Protein AF-A0A7C3QTZ4-F1 (afdb_monomer_lite)

Radius of gyration: 23.17 Å; chains: 1; bounding box: 71×35×68 Å

InterPro domains:
  IPR011577 Cytochrome b561, bacterial/Ni-hydrogenase [PF01292] (17-212)
  IPR016174 Di-haem cytochrome, transmembrane [SSF81342] (13-211)
  IPR051542 Hydrogenase-associated cytochrome [PTHR30485] (15-213)

pLDDT: mean 87.29, std 12.66, range [40.5, 98.62]

Foldseek 3Di:
DDDDDDDPPPPPDDDPLDDPLNVVLVVVLVVLLVLLVVLCCCLVCVVVVVHDPVVSVVSLVVSLVSLVVNVVSLVVLVVCQPPNDPSSHVVNLDQDCVPPDPVVVLVVLVCCLVPPDADPVRHGDDDPDVNDSSNCSVLVVCCSPPLSVLLSVLSQLLCCCPPLDPDRNCNVVDDDVVSVVSNVVSVVSNVVSSVVVVVSVVVVVVSCVVPVD

Organism: NCBI:txid178606

Structure (mmCIF, N/CA/C/O backbone):
data_AF-A0A7C3QTZ4-F1
#
_entry.id   AF-A0A7C3QTZ4-F1
#
loop_
_atom_site.group_PDB
_atom_site.id
_atom_site.type_symbol
_atom_site.label_atom_id
_atom_site.label_alt_id
_atom_site.label_comp_id
_atom_site.label_asym_id
_atom_site.label_entity_id
_atom_site.label_seq_id
_atom_site.pdbx_PDB_ins_code
_atom_site.Cartn_x
_atom_site.Cartn_y
_atom_site.Cartn_z
_atom_site.occupancy
_atom_site.B_iso_or_equiv
_atom_site.auth_seq_id
_atom_site.auth_comp_id
_atom_site.auth_asym_id
_atom_site.auth_atom_id
_atom_site.pdbx_PDB_model_num
ATOM 1 N N . MET A 1 1 ? -48.359 15.570 44.417 1.00 40.50 1 MET A N 1
ATOM 2 C CA . MET A 1 1 ? -47.321 14.577 44.065 1.00 40.50 1 MET A CA 1
ATOM 3 C C . MET A 1 1 ? -47.025 14.721 42.585 1.00 40.50 1 MET A C 1
ATOM 5 O O . MET A 1 1 ? -47.913 14.483 41.782 1.00 40.50 1 MET A O 1
ATOM 9 N N . ILE A 1 2 ? -45.832 15.203 42.238 1.00 42.84 2 ILE A N 1
ATOM 10 C CA . ILE A 1 2 ? -45.387 15.334 40.847 1.00 42.84 2 ILE A CA 1
ATOM 11 C C . ILE A 1 2 ? -44.719 14.007 40.494 1.00 42.84 2 ILE A C 1
ATOM 13 O O . ILE A 1 2 ? -43.683 13.671 41.064 1.00 42.84 2 ILE A O 1
ATOM 17 N N . VAL A 1 3 ? -45.356 13.222 39.629 1.00 48.75 3 VAL A N 1
ATOM 18 C CA . VAL A 1 3 ? -44.782 11.977 39.110 1.00 48.75 3 VAL A CA 1
ATOM 19 C C . VAL A 1 3 ? -43.701 12.365 38.095 1.00 48.75 3 VAL A C 1
ATOM 21 O O . VAL A 1 3 ? -44.008 13.122 37.170 1.00 48.75 3 VAL A O 1
ATOM 24 N N . PRO A 1 4 ? -42.440 11.924 38.256 1.00 50.41 4 PRO A N 1
ATOM 25 C CA . PRO A 1 4 ? -41.403 12.209 37.275 1.00 50.41 4 PRO A CA 1
ATOM 26 C C . PRO A 1 4 ? -41.767 11.557 35.931 1.00 50.41 4 PRO A C 1
ATOM 28 O O . PRO A 1 4 ? -42.318 10.452 35.920 1.00 50.41 4 PRO A O 1
ATOM 31 N N . PRO A 1 5 ? -41.486 12.221 34.796 1.00 57.53 5 PRO A N 1
ATOM 32 C CA . PRO A 1 5 ? -41.774 11.655 33.488 1.00 57.53 5 PRO A CA 1
ATOM 33 C C . PRO A 1 5 ? -41.008 10.335 33.297 1.00 57.53 5 PRO A C 1
ATOM 35 O O . PRO A 1 5 ? -39.887 10.200 33.801 1.00 57.53 5 PRO A O 1
ATOM 38 N N . PRO A 1 6 ? -41.590 9.358 32.579 1.00 60.88 6 PRO A N 1
ATOM 39 C CA . PRO A 1 6 ? -40.925 8.093 32.307 1.00 60.88 6 PRO A CA 1
ATOM 40 C C . PRO A 1 6 ? -39.589 8.338 31.585 1.00 60.88 6 PRO A C 1
ATOM 42 O O . PRO A 1 6 ? -39.487 9.279 30.789 1.00 60.88 6 PRO A O 1
ATOM 45 N N . PRO A 1 7 ? -38.553 7.520 31.853 1.00 62.06 7 PRO A N 1
ATOM 46 C CA . PRO A 1 7 ? -37.265 7.659 31.190 1.00 62.06 7 PRO A CA 1
ATOM 47 C C . PRO A 1 7 ? -37.483 7.582 29.679 1.00 62.06 7 PRO A C 1
ATOM 49 O O . PRO A 1 7 ? -38.066 6.618 29.188 1.00 62.06 7 PRO A O 1
ATOM 52 N N . ALA A 1 8 ? -37.046 8.620 28.960 1.00 63.22 8 ALA A N 1
ATOM 53 C CA . ALA A 1 8 ? -37.156 8.686 27.509 1.00 63.22 8 ALA A CA 1
ATOM 54 C C . ALA A 1 8 ? -36.661 7.367 26.903 1.00 63.22 8 ALA A C 1
ATOM 56 O O . ALA A 1 8 ? -35.532 6.953 27.185 1.00 63.22 8 ALA A O 1
ATOM 57 N N . GLU A 1 9 ? -37.504 6.711 26.100 1.00 57.88 9 GLU A N 1
ATOM 58 C CA . GLU A 1 9 ? -37.125 5.514 25.354 1.00 57.88 9 GLU A CA 1
ATOM 59 C C . GLU A 1 9 ? -35.810 5.801 24.624 1.00 57.88 9 GLU A C 1
ATOM 61 O O . GLU A 1 9 ? -35.754 6.587 23.671 1.00 57.88 9 GLU A O 1
ATOM 66 N N . ARG A 1 10 ? -34.715 5.183 25.084 1.00 57.25 10 ARG A N 1
ATOM 67 C CA . ARG A 1 10 ? -33.465 5.184 24.330 1.00 57.25 10 ARG A CA 1
ATOM 68 C C . ARG A 1 10 ? -33.752 4.446 23.036 1.00 57.25 10 ARG A C 1
ATOM 70 O O . ARG A 1 10 ? -33.737 3.220 23.009 1.00 57.25 10 ARG A O 1
ATOM 77 N N . ARG A 1 11 ? -33.982 5.187 21.951 1.00 49.06 11 ARG A N 1
ATOM 78 C CA . ARG A 1 11 ? -33.946 4.617 20.605 1.00 49.06 11 ARG A CA 1
ATOM 79 C C . ARG A 1 11 ? -32.537 4.087 20.371 1.00 49.06 11 ARG A C 1
ATOM 81 O O . ARG A 1 11 ? -31.616 4.845 20.072 1.00 49.06 11 ARG A O 1
ATOM 88 N N . VAL A 1 12 ? -32.365 2.782 20.545 1.00 57.78 12 VAL A N 1
ATOM 89 C CA . VAL A 1 12 ? -31.131 2.086 20.197 1.00 57.78 12 VAL A CA 1
ATOM 90 C C . VAL A 1 12 ? -31.064 2.053 18.676 1.00 57.78 12 VAL A C 1
ATOM 92 O O . VAL A 1 12 ? -31.823 1.349 18.015 1.00 57.78 12 VAL A O 1
ATOM 95 N N . ARG A 1 13 ? -30.187 2.874 18.096 1.00 55.25 13 ARG A N 1
ATOM 96 C CA . ARG A 1 13 ? -29.922 2.840 16.660 1.00 55.25 13 ARG A CA 1
ATOM 97 C C . ARG A 1 13 ? -28.852 1.788 16.398 1.00 55.25 13 ARG A C 1
ATOM 99 O O . ARG A 1 13 ? -27.680 2.027 16.668 1.00 55.25 13 ARG A O 1
ATOM 106 N N . TYR A 1 14 ? -29.254 0.646 15.849 1.00 61.09 14 TYR A N 1
ATOM 107 C CA . TYR A 1 14 ? -28.315 -0.344 15.329 1.00 61.09 14 TYR A CA 1
ATOM 108 C C . TYR A 1 14 ? -27.597 0.249 14.114 1.00 61.09 14 TYR A C 1
ATOM 110 O O . TYR A 1 14 ? -28.202 0.479 13.066 1.00 61.09 14 TYR A O 1
ATOM 118 N N . LEU A 1 15 ? -26.311 0.556 14.271 1.00 58.56 15 LEU A N 1
ATOM 119 C CA . LEU A 1 15 ? -25.436 0.892 13.156 1.00 58.56 15 LEU A CA 1
ATOM 120 C C . LEU A 1 15 ? -24.692 -0.387 12.763 1.00 58.56 15 LEU A C 1
ATOM 122 O O . LEU A 1 15 ? -23.971 -0.928 13.603 1.00 58.56 15 LEU A O 1
ATOM 126 N N . PRO A 1 16 ? -24.857 -0.901 11.529 1.00 65.75 16 PRO A N 1
ATOM 127 C CA . PRO A 1 16 ? -24.053 -2.021 11.071 1.00 65.75 16 PRO A CA 1
ATOM 128 C C . PRO A 1 16 ? -22.597 -1.566 11.053 1.00 65.75 16 PRO A C 1
ATOM 130 O O . PRO A 1 16 ? -22.225 -0.658 10.309 1.00 65.75 16 PRO A O 1
ATOM 133 N N . VAL A 1 17 ? -21.792 -2.174 11.918 1.00 66.25 17 VAL A N 1
ATOM 134 C CA . VAL A 1 17 ? -20.426 -1.716 12.172 1.00 66.25 17 VAL A CA 1
ATOM 135 C C . VAL A 1 17 ? -19.549 -1.864 10.925 1.00 66.25 17 VAL A C 1
ATOM 137 O O . VAL A 1 17 ? -18.722 -1.006 10.631 1.00 66.25 17 VAL A O 1
ATOM 140 N N . TRP A 1 18 ? -19.858 -2.874 10.110 1.00 69.81 18 TRP A N 1
ATOM 141 C CA . TRP A 1 18 ? -19.307 -3.082 8.777 1.00 69.81 18 TRP A CA 1
ATOM 142 C C . TRP A 1 18 ? -20.334 -2.744 7.698 1.00 69.81 18 TRP A C 1
ATOM 144 O O . TRP A 1 18 ? -21.209 -3.552 7.365 1.00 69.81 18 TRP A O 1
ATOM 154 N N . GLU A 1 19 ? -20.226 -1.550 7.116 1.00 81.56 19 GLU A N 1
ATOM 155 C CA . GLU A 1 19 ? -21.042 -1.183 5.960 1.00 81.56 19 GLU A CA 1
ATOM 156 C C . GLU A 1 19 ? -20.570 -1.887 4.677 1.00 81.56 19 GLU A C 1
ATOM 158 O O . GLU A 1 19 ? -19.389 -2.192 4.497 1.00 81.56 19 GLU A O 1
ATOM 163 N N . ILE A 1 20 ? -21.499 -2.118 3.743 1.00 86.62 20 ILE A N 1
ATOM 164 C CA . ILE A 1 20 ? -21.217 -2.854 2.502 1.00 86.62 20 ILE A CA 1
ATOM 165 C C . ILE A 1 20 ? -20.112 -2.204 1.657 1.00 86.62 20 ILE A C 1
ATOM 167 O O . ILE A 1 20 ? -19.268 -2.908 1.113 1.00 86.62 20 ILE A O 1
ATOM 171 N N . ARG A 1 21 ? -20.062 -0.866 1.594 1.00 88.00 21 ARG A N 1
ATOM 172 C CA . ARG A 1 21 ? -19.043 -0.134 0.823 1.00 88.00 21 ARG A CA 1
ATOM 173 C C . ARG A 1 21 ? -17.637 -0.386 1.357 1.00 88.00 21 ARG A C 1
ATOM 175 O O . ARG A 1 21 ? -16.716 -0.552 0.564 1.00 88.00 21 ARG A O 1
ATOM 182 N N . LEU A 1 22 ? -17.484 -0.440 2.681 1.00 85.94 22 LEU A N 1
ATOM 183 C CA . LEU A 1 22 ? -16.200 -0.697 3.324 1.00 85.94 22 LEU A CA 1
ATOM 184 C C . LEU A 1 22 ? -15.744 -2.142 3.086 1.00 85.94 22 LEU A C 1
ATOM 186 O O . LEU A 1 22 ? -14.569 -2.361 2.810 1.00 85.94 22 LEU A O 1
ATOM 190 N N . ARG A 1 23 ? -16.673 -3.109 3.098 1.00 89.44 23 ARG A N 1
ATOM 191 C CA . ARG A 1 23 ? -16.375 -4.507 2.743 1.00 89.44 23 ARG A CA 1
ATOM 192 C C . ARG A 1 23 ? -15.937 -4.653 1.294 1.00 89.44 23 ARG A C 1
ATOM 194 O O . ARG A 1 23 ? -14.899 -5.248 1.040 1.00 89.44 23 ARG A O 1
ATOM 201 N N . LEU A 1 24 ? -16.706 -4.101 0.355 1.00 91.69 24 LEU A N 1
ATOM 202 C CA . LEU A 1 24 ? -16.361 -4.156 -1.067 1.00 91.69 24 LEU A CA 1
ATOM 203 C C . LEU A 1 24 ? -15.003 -3.507 -1.322 1.00 91.69 24 LEU A C 1
ATOM 205 O O . LEU A 1 24 ? -14.171 -4.076 -2.015 1.00 91.69 24 LEU A O 1
ATOM 209 N N . TRP A 1 25 ? -14.750 -2.352 -0.705 1.00 92.50 25 TRP A N 1
ATOM 210 C CA . TRP A 1 25 ? -13.438 -1.726 -0.755 1.00 92.50 25 TRP A CA 1
ATOM 211 C C . TRP A 1 25 ? -12.346 -2.657 -0.212 1.00 92.50 25 TRP A C 1
ATOM 213 O O . TRP A 1 25 ? -11.352 -2.876 -0.896 1.00 92.50 25 TRP A O 1
ATOM 223 N N . HIS A 1 26 ? -12.522 -3.235 0.976 1.00 91.75 26 HIS A N 1
ATOM 224 C CA . HIS A 1 26 ? -11.521 -4.099 1.603 1.00 91.75 26 HIS A CA 1
ATOM 225 C C . HIS A 1 26 ? -11.183 -5.327 0.744 1.00 91.75 26 HIS A C 1
ATOM 227 O O . HIS A 1 26 ? -10.013 -5.557 0.444 1.00 91.75 26 HIS A O 1
ATOM 233 N N . TRP A 1 27 ? -12.194 -6.062 0.275 1.00 95.25 27 TRP A N 1
ATOM 234 C CA . TRP A 1 27 ? -11.986 -7.260 -0.542 1.00 95.25 27 TRP A CA 1
ATOM 235 C C . TRP A 1 27 ? -11.396 -6.944 -1.917 1.00 95.25 27 TRP A C 1
ATOM 237 O O . TRP A 1 27 ? -10.511 -7.660 -2.378 1.00 95.25 27 TRP A O 1
ATOM 247 N N . SER A 1 28 ? -11.799 -5.833 -2.541 1.00 96.88 28 SER A N 1
ATOM 248 C CA . SER A 1 28 ? -11.157 -5.367 -3.774 1.00 96.88 28 SER A CA 1
ATOM 249 C C . SER A 1 28 ? -9.683 -5.025 -3.557 1.00 96.88 28 SER A C 1
ATOM 251 O O . SER A 1 28 ? -8.859 -5.356 -4.405 1.00 96.88 28 SER A O 1
ATOM 253 N N . ASN A 1 29 ? -9.324 -4.407 -2.422 1.00 95.62 29 ASN A N 1
ATOM 254 C CA . ASN A 1 29 ? -7.916 -4.158 -2.098 1.00 95.62 29 ASN A CA 1
ATOM 255 C C . ASN A 1 29 ? -7.144 -5.456 -1.909 1.00 95.62 29 ASN A C 1
ATOM 257 O O . ASN A 1 29 ? -6.035 -5.549 -2.419 1.00 95.62 29 ASN A O 1
ATOM 261 N N . LEU A 1 30 ? -7.712 -6.446 -1.215 1.00 95.38 30 LEU A N 1
ATOM 262 C CA . LEU A 1 30 ? -7.052 -7.736 -1.039 1.00 95.38 30 LEU A CA 1
ATOM 263 C C . LEU A 1 30 ? -6.710 -8.358 -2.396 1.00 95.38 30 LEU A C 1
ATOM 265 O O . LEU A 1 30 ? -5.553 -8.686 -2.637 1.00 95.38 30 LEU A O 1
ATOM 269 N N . VAL A 1 31 ? -7.687 -8.450 -3.302 1.00 97.81 31 VAL A N 1
ATOM 270 C CA . VAL A 1 31 ? -7.470 -9.003 -4.647 1.00 97.81 31 VAL A CA 1
ATOM 271 C C . VAL A 1 31 ? -6.377 -8.234 -5.388 1.00 97.81 31 VAL A C 1
ATOM 273 O O . VAL A 1 31 ? -5.467 -8.841 -5.945 1.00 97.81 31 VAL A O 1
ATOM 276 N N . ILE A 1 32 ? -6.415 -6.900 -5.368 1.00 98.19 32 ILE A N 1
ATOM 277 C CA . ILE A 1 32 ? -5.426 -6.091 -6.088 1.00 98.19 32 ILE A CA 1
ATOM 278 C C . ILE A 1 32 ? -4.022 -6.212 -5.489 1.00 98.19 32 ILE A C 1
ATOM 280 O O . ILE A 1 32 ? -3.050 -6.255 -6.235 1.00 98.19 32 ILE A O 1
ATOM 284 N N . VAL A 1 33 ? -3.905 -6.296 -4.162 1.00 96.62 33 VAL A N 1
ATOM 285 C CA . VAL A 1 33 ? -2.621 -6.472 -3.472 1.00 96.62 33 VAL A CA 1
ATOM 286 C C . VAL A 1 33 ? -2.039 -7.850 -3.774 1.00 96.62 33 VAL A C 1
ATOM 288 O O . VAL A 1 33 ? -0.840 -7.948 -4.022 1.00 96.62 33 VAL A O 1
ATOM 291 N N . LEU A 1 34 ? -2.871 -8.894 -3.834 1.00 96.94 34 LEU A N 1
ATOM 292 C CA . LEU A 1 34 ? -2.433 -10.227 -4.253 1.00 96.94 34 LEU A CA 1
ATOM 293 C C . LEU A 1 34 ? -1.916 -10.217 -5.696 1.00 96.94 34 LEU A C 1
ATOM 295 O O . LEU A 1 34 ? -0.825 -10.718 -5.945 1.00 96.94 34 LEU A O 1
ATOM 299 N N . LEU A 1 35 ? -2.630 -9.571 -6.622 1.00 98.19 35 LEU A N 1
ATOM 300 C CA . LEU A 1 35 ? -2.191 -9.440 -8.017 1.00 98.19 35 LEU A CA 1
ATOM 301 C C . LEU A 1 35 ? -0.909 -8.599 -8.156 1.00 98.19 35 LEU A C 1
ATOM 303 O O . LEU A 1 35 ? -0.047 -8.900 -8.985 1.00 98.19 35 LEU A O 1
ATOM 307 N N . LEU A 1 36 ? -0.752 -7.540 -7.356 1.00 98.19 36 LEU A N 1
ATOM 308 C CA . LEU A 1 36 ? 0.485 -6.756 -7.294 1.00 98.19 36 LEU A CA 1
ATOM 309 C C . LEU A 1 36 ? 1.654 -7.622 -6.821 1.00 98.19 36 LEU A C 1
ATOM 311 O O . LEU A 1 36 ? 2.714 -7.615 -7.444 1.00 98.19 36 LEU A O 1
ATOM 315 N N . PHE A 1 37 ? 1.454 -8.400 -5.762 1.00 96.44 37 PHE A N 1
ATOM 316 C CA . PHE A 1 37 ? 2.485 -9.289 -5.243 1.00 96.44 37 PHE A CA 1
ATOM 317 C C . PHE A 1 37 ? 2.848 -10.395 -6.243 1.00 96.44 37 PHE A C 1
ATOM 319 O O . PHE A 1 37 ? 4.022 -10.595 -6.540 1.00 96.44 37 PHE A O 1
ATOM 326 N N . GLU A 1 38 ? 1.851 -11.053 -6.832 1.00 96.50 38 GLU A N 1
ATOM 327 C CA . GLU A 1 38 ? 2.049 -12.098 -7.837 1.00 96.50 38 GLU A CA 1
ATOM 328 C C . GLU A 1 38 ? 2.791 -11.567 -9.069 1.00 96.50 38 GLU A C 1
ATOM 330 O O . GLU A 1 38 ? 3.798 -12.136 -9.486 1.00 96.50 38 GLU A O 1
ATOM 335 N N . SER A 1 39 ? 2.353 -10.434 -9.625 1.00 97.75 39 SER A N 1
ATOM 336 C CA . SER A 1 39 ? 3.029 -9.828 -10.778 1.00 97.75 39 SER A CA 1
ATOM 337 C C . SER A 1 39 ? 4.475 -9.431 -10.472 1.00 97.75 39 SER A C 1
ATOM 339 O O . SER A 1 39 ? 5.322 -9.582 -11.353 1.00 97.75 39 SER A O 1
ATOM 341 N N . TYR A 1 40 ? 4.773 -8.984 -9.243 1.00 95.81 40 TYR A N 1
ATOM 342 C CA . TYR A 1 40 ? 6.145 -8.760 -8.781 1.00 95.81 40 TYR A CA 1
ATOM 343 C C . TYR A 1 40 ? 6.964 -10.050 -8.797 1.00 95.81 40 TYR A C 1
ATOM 345 O O . TYR A 1 40 ? 7.993 -10.091 -9.469 1.00 95.81 40 TYR A O 1
ATOM 353 N N . LEU A 1 41 ? 6.486 -11.112 -8.142 1.00 95.44 41 LEU A N 1
ATOM 354 C CA . LEU A 1 41 ? 7.189 -12.398 -8.094 1.00 95.44 41 LEU A CA 1
ATOM 355 C C . LEU A 1 41 ? 7.501 -12.930 -9.496 1.00 95.44 41 LEU A C 1
ATOM 357 O O . LEU A 1 41 ? 8.618 -13.372 -9.759 1.00 95.44 41 LEU A O 1
ATOM 361 N N . LEU A 1 42 ? 6.541 -12.825 -10.419 1.00 96.25 42 LEU A N 1
ATOM 362 C CA . LEU A 1 42 ? 6.704 -13.292 -11.794 1.00 96.25 42 LEU A CA 1
ATOM 363 C C . LEU A 1 42 ? 7.815 -12.550 -12.547 1.00 96.25 42 LEU A C 1
ATOM 365 O O . LEU A 1 42 ? 8.544 -13.175 -13.317 1.00 96.25 42 LEU A O 1
ATOM 369 N N . PHE A 1 43 ? 7.976 -11.234 -12.358 1.00 94.81 43 PHE A N 1
ATOM 370 C CA . PHE A 1 43 ? 9.071 -10.513 -13.015 1.00 94.81 43 PHE A CA 1
ATOM 371 C C . PHE A 1 43 ? 10.384 -10.529 -12.227 1.00 94.81 43 PHE A C 1
ATOM 373 O O . PHE A 1 43 ? 11.434 -10.308 -12.833 1.00 94.81 43 PHE A O 1
ATOM 380 N N . ASP A 1 44 ? 10.352 -10.754 -10.916 1.00 94.62 44 ASP A N 1
ATOM 381 C CA . ASP A 1 44 ? 11.545 -10.831 -10.071 1.00 94.62 44 ASP A CA 1
ATOM 382 C C . ASP A 1 44 ? 12.269 -12.168 -10.293 1.00 94.62 44 ASP A C 1
ATOM 384 O O . ASP A 1 44 ? 13.433 -12.176 -10.691 1.00 94.62 44 ASP A O 1
ATOM 388 N N . TRP A 1 45 ? 11.535 -13.284 -10.227 1.00 95.25 45 TRP A N 1
ATOM 389 C CA . TRP A 1 45 ? 12.025 -14.654 -10.470 1.00 95.25 45 TRP A CA 1
ATOM 390 C C . TRP A 1 45 ? 11.946 -15.096 -11.937 1.00 95.25 45 TRP A C 1
ATOM 392 O O . TRP A 1 45 ? 11.824 -16.276 -12.269 1.00 95.25 45 TRP A O 1
ATOM 402 N N . HIS A 1 46 ? 11.981 -14.144 -12.867 1.00 95.00 46 HIS A N 1
ATOM 403 C CA . HIS A 1 46 ? 11.775 -14.438 -14.283 1.00 95.00 46 HIS A CA 1
ATOM 404 C C . HIS A 1 46 ? 12.814 -15.409 -14.868 1.00 95.00 46 HIS A C 1
ATOM 406 O O . HIS A 1 46 ? 12.503 -16.105 -15.832 1.00 95.00 46 HIS A O 1
ATOM 412 N N . LYS A 1 47 ? 14.037 -15.461 -14.323 1.00 94.19 47 LYS A N 1
ATOM 413 C CA . LYS A 1 47 ? 15.099 -16.353 -14.817 1.00 94.19 47 LYS A CA 1
ATOM 414 C C . LYS A 1 47 ? 14.835 -17.793 -14.404 1.00 94.19 47 LYS A C 1
ATOM 416 O O . LYS A 1 47 ? 14.928 -18.696 -15.227 1.00 94.19 47 LYS A O 1
ATOM 421 N N . GLU A 1 48 ? 14.468 -17.976 -13.147 1.00 96.62 48 GLU A N 1
ATOM 422 C CA . GLU A 1 48 ? 14.156 -19.248 -12.510 1.00 96.62 48 GLU A CA 1
ATOM 423 C C . GLU A 1 48 ? 12.894 -19.862 -13.128 1.00 96.62 48 GLU A C 1
ATOM 425 O O . GLU A 1 48 ? 12.815 -21.071 -13.323 1.00 96.62 48 GLU A O 1
ATOM 430 N N . LEU A 1 49 ? 11.941 -19.011 -13.516 1.00 94.25 49 LEU A N 1
ATOM 431 C CA . LEU A 1 49 ? 10.716 -19.392 -14.218 1.00 94.25 49 LEU A CA 1
ATOM 432 C C . LEU A 1 49 ? 10.897 -19.556 -15.740 1.00 94.25 49 LEU A C 1
ATOM 434 O O . LEU A 1 49 ? 9.937 -19.882 -16.437 1.00 94.25 49 LEU A O 1
ATOM 438 N N . GLY A 1 50 ? 12.094 -19.304 -16.283 1.00 96.19 50 GLY A N 1
ATOM 439 C CA . GLY A 1 50 ? 12.373 -19.423 -17.719 1.00 96.19 50 GLY A CA 1
ATOM 440 C C . GLY A 1 50 ? 11.599 -18.432 -18.599 1.00 96.19 50 GLY A C 1
ATOM 441 O O . GLY A 1 50 ? 11.352 -18.706 -19.775 1.00 96.19 50 GLY A O 1
ATOM 442 N N . LEU A 1 51 ? 11.187 -17.283 -18.055 1.00 96.38 51 LEU A N 1
ATOM 443 C CA . LEU A 1 51 ? 10.401 -16.292 -18.785 1.00 96.38 51 LEU A CA 1
ATOM 444 C C . LEU A 1 51 ? 11.275 -15.488 -19.754 1.00 96.38 51 LEU A C 1
ATOM 446 O O . LEU A 1 51 ? 12.377 -15.036 -19.434 1.00 96.38 51 LEU A O 1
ATOM 450 N N . SER A 1 52 ? 10.743 -15.243 -20.950 1.00 97.25 52 SER A N 1
ATOM 451 C CA . SER A 1 52 ? 11.388 -14.373 -21.932 1.00 97.25 52 SER A CA 1
ATOM 452 C C . SER A 1 52 ? 11.367 -12.907 -21.483 1.00 97.25 52 SER A C 1
ATOM 454 O O . SER A 1 52 ? 10.490 -12.472 -20.734 1.00 97.25 52 SER A O 1
ATOM 456 N N . ARG A 1 53 ? 12.283 -12.091 -22.024 1.00 95.62 53 ARG A N 1
ATOM 457 C CA . ARG A 1 53 ? 12.339 -10.645 -21.728 1.00 95.62 53 ARG A CA 1
ATOM 458 C C . ARG A 1 53 ? 11.025 -9.920 -22.032 1.00 95.62 53 ARG A C 1
ATOM 460 O O . ARG A 1 53 ? 10.660 -8.996 -21.307 1.00 95.62 53 ARG A O 1
ATOM 467 N N . SER A 1 54 ? 10.321 -10.314 -23.097 1.00 96.69 54 SER A N 1
ATOM 468 C CA . SER A 1 54 ? 9.029 -9.722 -23.457 1.00 96.69 54 SER A CA 1
ATOM 469 C C . SER A 1 54 ? 7.953 -10.059 -22.428 1.00 96.69 54 SER A C 1
ATOM 471 O O . SER A 1 54 ? 7.191 -9.175 -22.043 1.00 96.69 54 SER A O 1
ATOM 473 N N . THR A 1 55 ? 7.931 -11.297 -21.929 1.00 97.00 55 THR A N 1
ATOM 474 C CA . THR A 1 55 ? 7.006 -11.731 -20.875 1.00 97.00 55 THR A CA 1
ATOM 475 C C . THR A 1 55 ? 7.314 -11.049 -19.540 1.00 97.00 55 THR A C 1
ATOM 477 O O . THR A 1 55 ? 6.408 -10.544 -18.883 1.00 97.00 55 THR A O 1
ATOM 480 N N . THR A 1 56 ? 8.588 -10.909 -19.166 1.00 96.62 56 THR A N 1
ATOM 481 C CA . THR A 1 56 ? 8.988 -10.126 -17.984 1.00 96.62 56 THR A CA 1
ATOM 482 C C . THR A 1 56 ? 8.533 -8.668 -18.094 1.00 96.62 56 THR A C 1
ATOM 484 O O . THR A 1 56 ? 7.993 -8.103 -17.143 1.00 96.62 56 THR A O 1
ATOM 487 N N . ALA A 1 57 ? 8.713 -8.042 -19.263 1.00 96.94 57 ALA A N 1
ATOM 488 C CA . ALA A 1 57 ? 8.262 -6.673 -19.498 1.00 96.94 57 ALA A CA 1
ATOM 489 C C . ALA A 1 57 ? 6.730 -6.546 -19.449 1.00 96.94 57 ALA A C 1
ATOM 491 O O . ALA A 1 57 ? 6.223 -5.523 -18.984 1.00 96.94 57 ALA A O 1
ATOM 492 N N . LEU A 1 58 ? 5.995 -7.57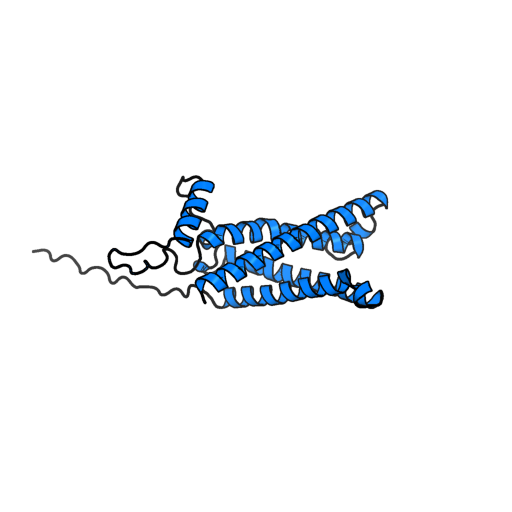1 -19.896 1.00 97.50 58 LEU A N 1
ATOM 493 C CA . LEU A 1 58 ? 4.541 -7.641 -19.760 1.00 97.50 58 LEU A CA 1
ATOM 494 C C . LEU A 1 58 ? 4.130 -7.619 -18.283 1.00 97.50 58 LEU A C 1
ATOM 496 O O . LEU A 1 58 ? 3.336 -6.759 -17.911 1.00 97.50 58 LEU A O 1
ATOM 500 N N . PHE A 1 59 ? 4.705 -8.480 -17.436 1.00 98.19 59 PHE A N 1
ATOM 501 C CA . PHE A 1 59 ? 4.386 -8.507 -16.002 1.00 98.19 59 PHE A CA 1
ATOM 502 C C . PHE A 1 59 ? 4.760 -7.207 -15.286 1.00 98.19 59 PHE A C 1
ATOM 504 O O . PHE A 1 59 ? 3.981 -6.714 -14.474 1.00 98.19 59 PHE A O 1
ATOM 511 N N . GLN A 1 60 ? 5.881 -6.576 -15.650 1.00 97.56 60 GLN A N 1
ATOM 512 C CA . GLN A 1 60 ? 6.230 -5.253 -15.123 1.00 97.56 60 GLN A CA 1
ATOM 513 C C . GLN A 1 60 ? 5.187 -4.193 -15.489 1.00 97.56 60 GLN A C 1
ATOM 515 O O . GLN A 1 60 ? 4.796 -3.399 -14.640 1.00 97.56 60 GLN A O 1
ATOM 520 N N . LYS A 1 61 ? 4.708 -4.167 -16.739 1.00 97.88 61 LYS A N 1
ATOM 521 C CA . LYS A 1 61 ? 3.659 -3.223 -17.155 1.00 97.88 61 LYS A CA 1
ATOM 522 C C . LYS A 1 61 ? 2.315 -3.541 -16.501 1.00 97.88 61 LYS A C 1
ATOM 524 O O . LYS A 1 61 ? 1.631 -2.618 -16.071 1.00 97.88 61 LYS A O 1
ATOM 529 N N . ALA A 1 62 ? 1.960 -4.819 -16.383 1.00 98.31 62 ALA A N 1
ATOM 530 C CA . ALA A 1 62 ? 0.757 -5.256 -15.681 1.00 98.31 62 ALA A CA 1
ATOM 531 C C . ALA A 1 62 ? 0.770 -4.793 -14.215 1.00 98.31 62 ALA A C 1
ATOM 533 O O . ALA A 1 62 ? -0.208 -4.207 -13.761 1.00 98.31 62 ALA A O 1
ATOM 534 N N . HIS A 1 63 ? 1.901 -4.945 -13.520 1.00 98.44 63 HIS A N 1
ATOM 535 C CA . HIS A 1 63 ? 2.093 -4.449 -12.157 1.00 98.44 63 HIS A CA 1
ATOM 536 C C . HIS A 1 63 ? 1.859 -2.932 -12.052 1.00 98.44 63 HIS A C 1
ATOM 538 O O . HIS A 1 63 ? 1.175 -2.471 -11.142 1.00 98.44 63 HIS A O 1
ATOM 544 N N . ILE A 1 64 ? 2.344 -2.144 -13.021 1.00 98.38 64 ILE A N 1
ATOM 545 C CA . ILE A 1 64 ? 2.111 -0.688 -13.067 1.00 98.38 64 ILE A CA 1
ATOM 546 C C . ILE A 1 64 ? 0.611 -0.373 -13.209 1.00 98.38 64 ILE A C 1
ATOM 548 O O . ILE A 1 64 ? 0.087 0.470 -12.482 1.00 98.38 64 ILE A O 1
ATOM 552 N N . TYR A 1 65 ? -0.103 -1.063 -14.106 1.00 98.50 65 TYR A N 1
ATOM 553 C CA . TYR A 1 65 ? -1.548 -0.862 -14.279 1.00 98.50 65 TYR A CA 1
ATOM 554 C C . TYR A 1 65 ? -2.357 -1.272 -13.044 1.00 98.50 65 TYR A C 1
ATOM 556 O O . TYR A 1 65 ? -3.270 -0.547 -12.644 1.00 98.50 65 TYR A O 1
ATOM 564 N N . LEU A 1 66 ? -1.991 -2.384 -12.401 1.00 98.62 66 LEU A N 1
ATOM 565 C CA . LEU A 1 66 ? -2.554 -2.788 -11.112 1.00 98.62 66 LEU A CA 1
ATOM 566 C C . LEU A 1 66 ? -2.281 -1.730 -10.034 1.00 98.62 66 LEU A C 1
ATOM 568 O O . LEU A 1 66 ? -3.168 -1.424 -9.241 1.00 98.62 66 LEU A O 1
ATOM 572 N N . GLY A 1 67 ? -1.101 -1.105 -10.058 1.00 98.44 67 GLY A N 1
ATOM 573 C CA . GLY A 1 67 ? -0.741 0.007 -9.181 1.00 98.44 67 GLY A CA 1
ATOM 574 C C . GLY A 1 67 ? -1.672 1.207 -9.355 1.00 98.44 67 GLY A C 1
ATOM 575 O O . GLY A 1 67 ? -2.166 1.746 -8.368 1.00 98.44 67 GLY A O 1
ATOM 576 N N . TYR A 1 68 ? -2.007 1.590 -10.592 1.00 98.50 68 TYR A N 1
ATOM 577 C CA . TYR A 1 68 ? -3.005 2.644 -10.826 1.00 98.50 68 TYR A CA 1
ATOM 578 C C . TYR A 1 68 ? -4.397 2.263 -10.332 1.00 98.50 68 TYR A C 1
ATOM 580 O O . TYR A 1 68 ? -5.078 3.092 -9.729 1.00 98.50 68 TYR A O 1
ATOM 588 N N . ALA A 1 69 ? -4.820 1.018 -10.541 1.00 98.44 69 ALA A N 1
ATOM 589 C CA . ALA A 1 69 ? -6.097 0.550 -10.019 1.00 98.44 69 ALA A CA 1
ATOM 590 C C . ALA A 1 69 ? -6.118 0.579 -8.475 1.00 98.44 69 ALA A C 1
ATOM 592 O O . ALA A 1 69 ? -7.101 1.018 -7.875 1.00 98.44 69 ALA A O 1
ATOM 593 N N . PHE A 1 70 ? -5.007 0.219 -7.825 1.00 98.38 70 PHE A N 1
ATOM 594 C CA . PHE A 1 70 ? -4.846 0.342 -6.376 1.00 98.38 70 PHE A CA 1
ATOM 595 C C . PHE A 1 70 ? -4.884 1.801 -5.907 1.00 98.38 70 PHE A C 1
ATOM 597 O O . PHE A 1 70 ? -5.529 2.095 -4.903 1.00 98.38 70 PHE A O 1
ATOM 604 N N . ILE A 1 71 ? -4.288 2.740 -6.651 1.00 98.31 71 ILE A N 1
ATOM 605 C CA . ILE A 1 71 ? -4.385 4.179 -6.352 1.00 98.31 71 ILE A CA 1
ATOM 606 C C . ILE A 1 71 ? -5.848 4.635 -6.348 1.00 98.31 71 ILE A C 1
ATOM 608 O O . ILE A 1 71 ? -6.249 5.369 -5.447 1.00 98.31 71 ILE A O 1
ATOM 612 N N . LEU A 1 72 ? -6.677 4.175 -7.291 1.00 97.94 72 LEU A N 1
ATOM 613 C CA . LEU A 1 72 ? -8.108 4.501 -7.298 1.00 97.94 72 LEU A CA 1
ATOM 614 C C . LEU A 1 72 ? -8.829 3.949 -6.058 1.00 97.94 72 LEU A C 1
ATOM 616 O O . LEU A 1 72 ? -9.617 4.667 -5.439 1.00 97.94 72 LEU A O 1
ATOM 620 N N . LEU A 1 73 ? -8.525 2.712 -5.646 1.00 97.44 73 LEU A N 1
ATOM 621 C CA . LEU A 1 73 ? -9.054 2.136 -4.403 1.00 97.44 73 LEU A CA 1
ATOM 622 C C . LEU A 1 73 ? -8.570 2.898 -3.163 1.00 97.44 73 LEU A C 1
ATOM 624 O O . LEU A 1 73 ? -9.340 3.110 -2.223 1.00 97.44 73 LEU A O 1
ATOM 628 N N . PHE A 1 74 ? -7.320 3.349 -3.150 1.00 96.69 74 PHE A N 1
ATOM 629 C CA . PHE A 1 74 ? -6.764 4.154 -2.069 1.00 96.69 74 PHE A CA 1
ATOM 630 C C . PHE A 1 74 ? -7.439 5.531 -1.980 1.00 96.69 74 PHE A C 1
ATOM 632 O O . PHE A 1 74 ? -7.857 5.951 -0.900 1.00 96.69 74 PHE A O 1
ATOM 639 N N . LEU A 1 75 ? -7.641 6.209 -3.111 1.00 95.94 75 LEU A N 1
ATOM 640 C CA . LEU A 1 75 ? -8.375 7.476 -3.167 1.00 95.94 75 LEU A CA 1
ATOM 641 C C . LEU A 1 75 ? -9.833 7.299 -2.735 1.00 95.94 75 LEU A C 1
ATOM 643 O O . LEU A 1 75 ? -10.364 8.128 -1.994 1.00 95.94 75 LEU A O 1
ATOM 647 N N . TRP A 1 76 ? -10.463 6.184 -3.113 1.00 95.00 76 TRP A N 1
ATOM 648 C CA . TRP A 1 76 ? -11.784 5.823 -2.608 1.00 95.00 76 TRP A CA 1
ATOM 649 C C . TRP A 1 76 ? -11.783 5.642 -1.086 1.00 95.00 76 TRP A C 1
ATOM 651 O O . TRP A 1 76 ? -12.698 6.117 -0.408 1.00 95.00 76 TRP A O 1
ATOM 661 N N . ARG A 1 77 ? -10.733 5.037 -0.507 1.00 92.75 77 ARG A N 1
ATOM 662 C CA . ARG A 1 77 ? -10.600 4.962 0.956 1.00 92.75 77 ARG A CA 1
ATOM 663 C C . ARG A 1 77 ? -10.554 6.346 1.575 1.00 92.75 77 ARG A C 1
ATOM 665 O O . ARG A 1 77 ? -11.258 6.585 2.556 1.00 92.75 77 ARG A O 1
ATOM 672 N N . PHE A 1 78 ? -9.746 7.234 1.004 1.00 91.19 78 PHE A N 1
ATOM 673 C CA . PHE A 1 78 ? -9.607 8.617 1.451 1.00 91.19 78 PHE A CA 1
ATOM 674 C C . PHE A 1 78 ? -10.942 9.365 1.390 1.00 91.19 78 PHE A C 1
ATOM 676 O O . PHE A 1 78 ? -11.319 10.039 2.346 1.00 91.19 78 PHE A O 1
ATOM 683 N N . TYR A 1 79 ? -11.720 9.167 0.326 1.00 92.75 79 TYR A N 1
ATOM 684 C CA . TYR A 1 79 ? -13.081 9.687 0.235 1.00 92.75 79 TYR A CA 1
ATOM 685 C C . TYR A 1 79 ? -13.969 9.185 1.388 1.00 92.75 79 TYR A C 1
ATOM 687 O O . TYR A 1 79 ? -14.636 9.988 2.046 1.00 92.75 79 TYR A O 1
ATOM 695 N N . LEU A 1 80 ? -13.940 7.883 1.695 1.00 90.25 80 LEU A N 1
ATOM 696 C CA . LEU A 1 80 ? -14.712 7.307 2.804 1.00 90.25 80 LEU A CA 1
ATOM 697 C C . LEU A 1 80 ? -14.243 7.800 4.183 1.00 90.25 80 LEU A C 1
ATOM 699 O O . LEU A 1 80 ? -15.078 7.993 5.065 1.00 90.25 80 LEU A O 1
ATOM 703 N N . LEU A 1 81 ? -12.945 8.055 4.378 1.00 90.38 81 LEU A N 1
ATOM 704 C CA . LEU A 1 81 ? -12.426 8.631 5.629 1.00 90.38 81 LEU A CA 1
ATOM 705 C C . LEU A 1 81 ? -13.027 10.009 5.926 1.00 90.38 81 LEU A C 1
ATOM 707 O O . LEU A 1 81 ? -13.234 10.345 7.093 1.00 90.38 81 LEU A O 1
ATOM 711 N N . LEU A 1 82 ? -13.307 10.790 4.879 1.00 90.06 82 LEU A N 1
ATOM 712 C CA . LEU A 1 82 ? -13.829 12.151 4.989 1.00 90.06 82 LEU A CA 1
ATOM 713 C C . LEU A 1 82 ? -15.363 12.188 5.005 1.00 90.06 82 LEU A C 1
ATOM 715 O O . LEU A 1 82 ? -15.961 12.869 5.836 1.00 90.06 82 LEU A O 1
ATOM 719 N N . LYS A 1 83 ? -16.008 11.464 4.083 1.00 89.00 83 LYS A N 1
ATOM 720 C CA . LYS A 1 83 ? -17.452 11.566 3.799 1.00 89.00 83 LYS A CA 1
ATOM 721 C C . LYS A 1 83 ? -18.244 10.280 4.052 1.00 89.00 83 LYS A C 1
ATOM 723 O O . LYS A 1 83 ? -19.454 10.267 3.839 1.00 89.00 83 LYS A O 1
ATOM 728 N N . GLY A 1 84 ? -17.600 9.206 4.504 1.00 84.81 84 GLY A N 1
ATOM 729 C CA . GLY A 1 84 ? -18.253 7.926 4.778 1.00 84.81 84 GLY A CA 1
ATOM 730 C C . GLY A 1 84 ? -19.244 7.971 5.946 1.00 84.81 84 GLY A C 1
ATOM 731 O O . GLY A 1 84 ? -19.480 9.011 6.578 1.00 84.81 84 GLY A O 1
ATOM 732 N N . SER A 1 85 ? -19.830 6.814 6.256 1.00 84.69 85 SER A N 1
ATOM 733 C CA . SER A 1 85 ? -20.619 6.639 7.481 1.00 84.69 85 SER A CA 1
ATOM 734 C C . SER A 1 85 ? -19.755 6.859 8.730 1.00 84.69 85 SER A C 1
ATOM 736 O O . SER A 1 85 ? -18.528 6.792 8.638 1.00 84.69 85 SER A O 1
ATOM 738 N N . PRO A 1 86 ? -20.357 7.129 9.904 1.00 82.56 86 PRO A N 1
ATOM 739 C CA . PRO A 1 86 ? -19.605 7.356 11.139 1.00 82.56 86 PRO A CA 1
ATOM 740 C C . PRO A 1 86 ? -18.537 6.290 11.425 1.00 82.56 86 PRO A C 1
ATOM 742 O O . PRO A 1 86 ? -17.424 6.654 11.783 1.00 82.56 86 PRO A O 1
ATOM 745 N N . THR A 1 87 ? -18.834 5.018 11.145 1.00 79.00 87 THR A N 1
ATOM 746 C CA . THR A 1 87 ? -17.934 3.870 11.355 1.00 79.00 87 THR A CA 1
ATOM 747 C C . THR A 1 87 ? -16.836 3.722 1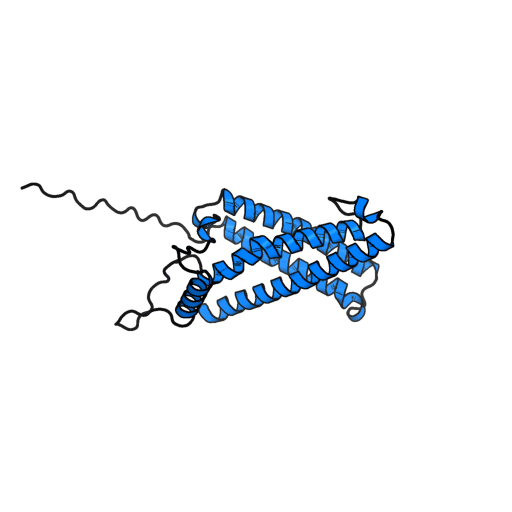0.293 1.00 79.00 87 THR A C 1
ATOM 749 O O . THR A 1 87 ? -15.983 2.853 10.400 1.00 79.00 87 THR A O 1
ATOM 752 N N . SER A 1 88 ? -16.835 4.553 9.246 1.00 81.94 88 SER A N 1
ATOM 753 C CA . SER A 1 88 ? -15.830 4.522 8.167 1.00 81.94 88 SER A CA 1
ATOM 754 C C . SER A 1 88 ? -14.897 5.740 8.171 1.00 81.94 88 SER A C 1
ATOM 756 O O . SER A 1 88 ? -13.956 5.796 7.370 1.00 81.94 88 SER A O 1
ATOM 758 N N . ARG A 1 89 ? -15.160 6.724 9.040 1.00 87.19 89 ARG A N 1
ATOM 759 C CA . ARG A 1 89 ? -14.462 8.017 9.080 1.00 87.19 89 ARG A CA 1
ATOM 760 C C . ARG A 1 89 ? -13.118 7.940 9.791 1.00 87.19 89 ARG A C 1
ATOM 762 O O . ARG A 1 89 ? -12.859 7.028 10.566 1.00 87.19 89 ARG A O 1
ATOM 769 N N . LEU A 1 90 ? -12.292 8.966 9.586 1.00 86.69 90 LEU A N 1
ATOM 770 C CA . LEU A 1 90 ? -10.986 9.091 10.239 1.00 86.69 90 LEU A CA 1
ATOM 771 C C . LEU A 1 90 ? -11.066 8.960 11.768 1.00 86.69 90 LEU A C 1
ATOM 773 O O . LEU A 1 90 ? -10.275 8.232 12.355 1.00 86.69 90 LEU A O 1
ATOM 777 N N . ARG A 1 91 ? -12.063 9.597 12.398 1.00 84.62 91 ARG A N 1
ATOM 778 C CA . ARG A 1 91 ? -12.259 9.550 13.856 1.00 84.62 91 ARG A CA 1
ATOM 779 C C . ARG A 1 91 ? -12.360 8.122 14.401 1.00 84.62 91 ARG A C 1
ATOM 781 O O . ARG A 1 91 ? -11.927 7.885 15.517 1.00 84.62 91 ARG A O 1
ATOM 788 N N . GLU A 1 92 ? -12.905 7.198 13.618 1.00 81.06 92 GLU A N 1
ATOM 789 C CA . GLU A 1 92 ? -13.099 5.808 14.028 1.00 81.06 92 GLU A CA 1
ATOM 790 C C . GLU A 1 92 ? -11.789 5.005 14.048 1.00 81.06 92 GLU A C 1
ATOM 792 O O . GLU A 1 92 ? -11.656 4.031 14.785 1.00 81.06 92 GLU A O 1
ATOM 797 N N . ILE A 1 93 ? -10.798 5.406 13.250 1.00 81.19 93 ILE A N 1
ATOM 798 C CA . ILE A 1 93 ? -9.491 4.739 13.209 1.00 81.19 93 ILE A CA 1
ATOM 799 C C . ILE A 1 93 ? -8.442 5.460 14.059 1.00 81.19 93 ILE A C 1
ATOM 801 O O . ILE A 1 93 ? -7.421 4.863 14.386 1.00 81.19 93 ILE A O 1
ATOM 805 N N . THR A 1 94 ? -8.676 6.718 14.444 1.00 85.25 94 THR A N 1
ATOM 806 C CA . THR A 1 94 ? -7.763 7.483 15.301 1.00 85.25 94 THR A CA 1
ATOM 807 C C . THR A 1 94 ? -7.818 6.983 16.752 1.00 85.25 94 THR A C 1
ATOM 809 O O . THR A 1 94 ? -8.893 6.989 17.351 1.00 85.25 94 THR A O 1
ATOM 812 N N . PRO A 1 95 ? -6.682 6.591 17.361 1.00 82.31 95 PRO A N 1
ATOM 813 C CA . PRO A 1 95 ? -6.654 6.201 18.768 1.00 82.31 95 PRO A CA 1
ATOM 814 C C . PRO A 1 95 ? -6.935 7.399 19.692 1.00 82.31 95 PRO A C 1
ATOM 816 O O . PRO A 1 95 ? -6.345 8.472 19.545 1.00 82.31 95 PRO A O 1
ATOM 819 N N . GLU A 1 96 ? -7.820 7.216 20.675 1.00 80.94 96 GLU A N 1
ATOM 820 C CA . GLU A 1 96 ? -8.129 8.237 21.683 1.00 80.94 96 GLU A CA 1
ATOM 821 C C . GLU A 1 96 ? -7.054 8.263 22.781 1.00 80.94 96 GLU A C 1
ATOM 823 O O . GLU A 1 96 ? -7.073 7.452 23.702 1.00 80.94 96 GLU A O 1
ATOM 828 N N . LEU A 1 97 ? -6.130 9.227 22.727 1.00 79.94 97 LEU A N 1
ATOM 829 C CA . LEU A 1 97 ? -5.028 9.295 23.698 1.00 79.94 97 LEU A CA 1
ATOM 830 C C . LEU A 1 97 ? -5.419 9.903 25.061 1.00 79.94 97 LEU A C 1
ATOM 832 O O . LEU A 1 97 ? -4.724 9.661 26.038 1.00 79.94 97 LEU A O 1
ATOM 836 N N . LYS A 1 98 ? -6.506 10.687 25.169 1.00 81.19 98 LYS A N 1
ATOM 837 C CA . LYS A 1 98 ? -7.019 11.305 26.427 1.00 81.19 98 LYS A CA 1
ATOM 838 C C . LYS A 1 98 ? -5.933 11.880 27.369 1.00 81.19 98 LYS A C 1
ATOM 840 O O . LYS A 1 98 ? -6.024 11.735 28.585 1.00 81.19 98 LYS A O 1
ATOM 845 N N . GLY A 1 99 ? -4.886 12.503 26.820 1.00 80.12 99 GLY A N 1
ATOM 846 C CA . GLY A 1 99 ? -3.767 13.070 27.593 1.00 80.12 99 GLY A CA 1
ATOM 847 C C . GLY A 1 99 ? -2.742 12.054 28.128 1.00 80.12 99 GLY A C 1
ATOM 848 O O . GLY A 1 99 ? -1.836 12.431 28.866 1.00 80.12 99 GLY A O 1
ATOM 849 N N . ARG A 1 100 ? -2.854 10.771 27.766 1.00 83.69 100 ARG A N 1
ATOM 850 C CA . ARG A 1 100 ? -1.870 9.716 28.054 1.00 83.69 100 ARG A CA 1
ATOM 851 C C . ARG A 1 100 ? -0.775 9.692 26.986 1.00 83.69 100 ARG A C 1
ATOM 853 O O . ARG A 1 100 ? -0.980 10.115 25.849 1.00 83.69 100 ARG A O 1
ATOM 860 N N . SER A 1 101 ? 0.391 9.148 27.337 1.00 89.12 101 SER A N 1
ATOM 861 C CA . SER A 1 101 ? 1.453 8.913 26.357 1.00 89.12 101 SER A CA 1
ATOM 862 C C . SER A 1 101 ? 1.077 7.784 25.389 1.00 89.12 101 SER A C 1
ATOM 864 O O . SER A 1 101 ? 0.393 6.821 25.754 1.00 89.12 101 SER A O 1
ATOM 866 N N . LEU A 1 102 ? 1.563 7.887 24.149 1.00 86.31 102 LEU A N 1
ATOM 867 C CA . LEU A 1 102 ? 1.334 6.889 23.100 1.00 86.31 102 LEU A CA 1
ATOM 868 C C . LEU A 1 102 ? 1.801 5.493 23.536 1.00 86.31 102 LEU A C 1
ATOM 870 O O . LEU A 1 102 ? 1.045 4.533 23.444 1.00 86.31 102 LEU A O 1
ATOM 874 N N . LEU A 1 103 ? 3.020 5.400 24.077 1.00 88.44 103 LEU A N 1
ATOM 875 C CA . LEU A 1 103 ? 3.603 4.137 24.539 1.00 88.44 103 LEU A CA 1
ATOM 876 C C . LEU A 1 103 ? 2.781 3.486 25.653 1.00 88.44 103 LEU A C 1
ATOM 878 O O . LEU A 1 103 ? 2.591 2.272 25.643 1.00 88.44 103 LEU A O 1
ATOM 882 N N . LYS A 1 104 ? 2.272 4.284 26.601 1.00 88.56 104 LYS A N 1
ATOM 883 C CA . LYS A 1 104 ? 1.425 3.771 27.682 1.00 88.56 104 LYS A CA 1
ATOM 884 C C . LYS A 1 104 ? 0.116 3.216 27.125 1.00 88.56 104 LYS A C 1
ATOM 886 O O . LYS A 1 104 ? -0.266 2.118 27.500 1.00 88.56 104 LYS A O 1
ATOM 891 N N . THR A 1 105 ? -0.503 3.936 26.191 1.00 87.62 105 THR A N 1
ATOM 892 C CA . THR A 1 105 ? -1.742 3.501 25.529 1.00 87.62 105 THR A CA 1
ATOM 893 C C . THR A 1 105 ? -1.522 2.192 24.773 1.00 87.62 105 THR A C 1
ATOM 895 O O . THR A 1 105 ? -2.235 1.231 25.012 1.00 87.62 105 THR A O 1
ATOM 898 N N . ILE A 1 106 ? -0.477 2.099 23.943 1.00 87.38 106 ILE A N 1
ATOM 899 C CA . ILE A 1 106 ? -0.152 0.865 23.206 1.00 87.38 106 ILE A CA 1
ATOM 900 C C . ILE A 1 106 ? 0.086 -0.306 24.167 1.00 87.38 106 ILE A C 1
ATOM 902 O O . ILE A 1 106 ? -0.421 -1.399 23.938 1.00 87.38 106 ILE A O 1
ATOM 906 N N . ARG A 1 107 ? 0.833 -0.092 25.258 1.00 88.06 107 ARG A N 1
ATOM 907 C CA . ARG A 1 107 ? 1.096 -1.143 26.250 1.00 88.06 107 ARG A CA 1
ATOM 908 C C . ARG A 1 107 ? -0.183 -1.615 26.946 1.00 88.06 107 ARG A C 1
ATOM 910 O O . ARG A 1 107 ? -0.331 -2.814 27.163 1.00 88.06 107 ARG A O 1
ATOM 917 N N . GLU A 1 108 ? -1.077 -0.694 27.297 1.00 86.00 108 GLU A N 1
ATOM 918 C CA . GLU A 1 108 ? -2.389 -1.010 27.876 1.00 86.00 108 GLU A CA 1
ATOM 919 C C . GLU A 1 108 ? -3.248 -1.806 26.883 1.00 86.00 108 GLU A C 1
ATOM 921 O O . GLU A 1 108 ? -3.799 -2.837 27.258 1.00 86.00 108 GLU A O 1
ATOM 926 N N . GLU A 1 109 ? -3.285 -1.402 25.610 1.00 85.06 109 GLU A N 1
ATOM 927 C CA . GLU A 1 109 ? -4.024 -2.117 24.562 1.00 85.06 109 GLU A CA 1
ATOM 928 C C . GLU A 1 109 ? -3.474 -3.524 24.310 1.00 85.06 109 GLU A C 1
ATOM 930 O O . GLU A 1 109 ? -4.243 -4.479 24.251 1.00 85.06 109 GLU A O 1
ATOM 935 N N . ILE A 1 110 ? -2.148 -3.692 24.237 1.00 85.75 110 ILE A N 1
ATOM 936 C CA . ILE A 1 110 ? -1.518 -5.019 24.129 1.00 85.75 110 ILE A CA 1
ATOM 937 C C . ILE A 1 110 ? -1.887 -5.880 25.339 1.00 85.75 110 ILE A C 1
ATOM 939 O O . ILE A 1 110 ? -2.260 -7.040 25.179 1.00 85.75 110 ILE A O 1
ATOM 943 N N . HIS A 1 111 ? -1.810 -5.320 26.550 1.00 85.75 111 HIS A N 1
ATOM 944 C CA . HIS A 1 111 ? -2.155 -6.049 27.766 1.00 85.75 111 HIS A CA 1
ATOM 945 C C . HIS A 1 111 ? -3.625 -6.479 27.769 1.00 85.75 111 HIS A C 1
ATOM 947 O O . HIS A 1 111 ? -3.906 -7.636 28.056 1.00 85.75 111 HIS A O 1
ATOM 953 N N . HIS A 1 112 ? -4.560 -5.591 27.419 1.00 82.44 112 HIS A N 1
ATOM 954 C CA . HIS A 1 112 ? -5.978 -5.942 27.314 1.00 82.44 112 HIS A CA 1
ATOM 955 C C . HIS A 1 112 ? -6.251 -6.969 26.215 1.00 82.44 112 HIS A C 1
ATOM 957 O O . HIS A 1 112 ? -7.158 -7.783 26.363 1.00 82.44 112 HIS A O 1
ATOM 963 N N . HIS A 1 113 ? -5.479 -6.949 25.129 1.00 79.00 113 HIS A N 1
ATOM 964 C CA . HIS A 1 113 ? -5.638 -7.905 24.040 1.00 79.00 113 HIS A CA 1
ATOM 965 C C . HIS A 1 113 ? -5.147 -9.310 24.422 1.00 79.00 113 HIS A C 1
ATOM 967 O O . HIS A 1 113 ? -5.813 -10.294 24.114 1.00 79.00 113 HIS A O 1
ATOM 973 N N . LEU A 1 114 ? -4.022 -9.405 25.140 1.00 82.50 114 LEU A N 1
ATOM 974 C CA . LEU A 1 114 ? -3.468 -10.674 25.633 1.00 82.50 114 LEU A CA 1
ATOM 975 C C . LEU A 1 114 ? -4.210 -11.209 26.868 1.00 82.50 114 LEU A C 1
ATOM 977 O O . LEU A 1 114 ? -4.351 -12.417 27.040 1.00 82.50 114 LEU A O 1
ATOM 981 N N . PHE A 1 115 ? -4.690 -10.309 27.726 1.00 84.69 115 PHE A N 1
ATOM 982 C CA . PHE A 1 115 ? -5.375 -10.618 28.979 1.00 84.69 115 PHE A CA 1
ATOM 983 C C . PHE A 1 115 ? -6.714 -9.872 29.036 1.00 84.69 115 PHE A C 1
ATOM 985 O O . PHE A 1 115 ? -6.841 -8.866 29.745 1.00 84.69 115 PHE A O 1
ATOM 992 N N . PRO A 1 116 ? -7.726 -10.340 28.282 1.00 82.25 116 PRO A N 1
ATOM 993 C CA . PRO A 1 116 ? -9.014 -9.674 28.220 1.00 82.25 116 PRO A CA 1
ATOM 994 C C . PRO A 1 116 ? -9.682 -9.660 29.599 1.00 82.25 116 PRO A C 1
ATOM 996 O O . PRO A 1 116 ? -9.683 -10.678 30.304 1.00 82.25 116 PRO A O 1
ATOM 999 N N . PRO A 1 117 ? -10.249 -8.514 30.011 1.00 80.81 117 PRO A N 1
ATOM 1000 C CA . PRO A 1 117 ? -10.820 -8.376 31.336 1.00 80.81 117 PRO A CA 1
ATOM 1001 C C . PRO A 1 117 ? -12.050 -9.281 31.482 1.00 80.81 117 PRO A C 1
ATOM 1003 O O . PRO A 1 117 ? -12.896 -9.388 30.591 1.00 80.81 117 PRO A O 1
ATOM 1006 N N . LYS A 1 118 ? -12.134 -9.951 32.632 1.00 85.25 118 LYS A N 1
ATOM 1007 C CA . LYS A 1 118 ? -13.209 -10.883 32.981 1.00 85.25 118 LYS A CA 1
ATOM 1008 C C . LYS A 1 118 ? -14.067 -10.291 34.090 1.00 85.25 118 LYS A C 1
ATOM 1010 O O . LYS A 1 118 ? -13.580 -9.550 34.943 1.00 85.25 118 LYS A O 1
ATOM 1015 N N . ARG A 1 119 ? -15.353 -10.617 34.079 1.00 83.38 119 ARG A N 1
ATOM 1016 C CA . ARG A 1 119 ? -16.267 -10.377 35.195 1.00 83.38 119 ARG A CA 1
ATOM 1017 C C . ARG A 1 119 ? -15.877 -11.250 36.401 1.00 83.38 119 ARG A C 1
ATOM 1019 O O . ARG A 1 119 ? -15.159 -12.237 36.229 1.00 83.38 119 ARG A O 1
ATOM 1026 N N . PRO A 1 120 ? -16.374 -10.937 37.615 1.00 85.44 120 PRO A N 1
ATOM 1027 C CA . PRO A 1 120 ? -16.138 -11.761 38.806 1.00 85.44 120 PRO A CA 1
ATOM 1028 C C . PRO A 1 120 ? -16.594 -13.222 38.664 1.00 85.44 120 PRO A C 1
ATOM 1030 O O . PRO A 1 120 ? -16.057 -14.096 39.332 1.00 85.44 120 PRO A O 1
ATOM 1033 N N . ASP A 1 121 ? -17.559 -13.486 37.779 1.00 87.69 121 ASP A N 1
ATOM 1034 C CA . ASP A 1 121 ? -18.066 -14.822 37.433 1.00 87.69 121 ASP A CA 1
ATOM 1035 C C . ASP A 1 121 ? -17.184 -15.579 36.411 1.00 87.69 121 ASP A C 1
ATOM 1037 O O . ASP A 1 121 ? -17.524 -16.682 35.992 1.00 87.69 121 ASP A O 1
ATOM 1041 N N . GLY A 1 122 ? -16.059 -14.992 35.988 1.00 83.75 122 GLY A N 1
ATOM 1042 C CA . GLY A 1 122 ? -15.132 -15.566 35.011 1.00 83.75 122 GLY A CA 1
ATOM 1043 C C . GLY A 1 122 ? -15.506 -15.331 33.543 1.00 83.75 122 GLY A C 1
ATOM 1044 O O . GLY A 1 122 ? -14.707 -15.667 32.665 1.00 83.75 122 GLY A O 1
ATOM 1045 N N . THR A 1 123 ? -16.662 -14.728 33.249 1.00 84.19 123 THR A N 1
ATOM 1046 C CA . THR A 1 123 ? -17.087 -14.441 31.870 1.00 84.19 123 THR A CA 1
ATOM 1047 C C . THR A 1 123 ? -16.308 -13.266 31.275 1.00 84.19 123 THR A C 1
ATOM 1049 O O . THR A 1 123 ? -15.987 -12.296 31.962 1.00 84.19 123 THR A O 1
ATOM 1052 N N . LEU A 1 124 ? -15.968 -13.339 29.984 1.00 81.31 124 LEU A N 1
ATOM 1053 C CA . LEU A 1 124 ? -15.260 -12.258 29.294 1.00 81.31 124 LEU A CA 1
ATOM 1054 C C . LEU A 1 124 ? -16.152 -11.018 29.190 1.00 81.31 124 LEU A C 1
ATOM 1056 O O . LEU A 1 124 ? -17.329 -11.109 28.835 1.00 81.31 124 LEU A O 1
ATOM 1060 N N . LEU A 1 125 ? -15.590 -9.846 29.486 1.00 77.38 125 LEU A N 1
ATOM 1061 C CA . LEU A 1 125 ? -16.281 -8.594 29.214 1.00 77.38 125 LEU A CA 1
ATOM 1062 C C . LEU A 1 125 ? -16.334 -8.353 27.700 1.00 77.38 125 LEU A C 1
ATOM 1064 O O . LEU A 1 125 ? -15.359 -8.636 27.000 1.00 77.38 125 LEU A O 1
ATOM 1068 N N . PRO A 1 126 ? -17.457 -7.823 27.182 1.00 68.94 126 PRO A N 1
ATOM 1069 C CA . PRO A 1 126 ? -17.540 -7.470 25.776 1.00 68.94 126 PRO A CA 1
ATOM 1070 C C . PRO A 1 126 ? -16.472 -6.415 25.444 1.00 68.94 126 PRO A C 1
ATOM 1072 O O . PRO A 1 126 ? -16.206 -5.542 26.280 1.00 68.94 126 PRO A O 1
ATOM 1075 N N . PRO A 1 127 ? -15.875 -6.462 24.239 1.00 66.56 127 PRO A N 1
ATOM 1076 C CA . PRO A 1 127 ? -14.929 -5.449 23.799 1.00 66.56 127 PRO A CA 1
ATOM 1077 C C . PRO A 1 127 ? -15.528 -4.048 23.936 1.00 66.56 127 PRO A C 1
ATOM 1079 O O . PRO A 1 127 ? -16.694 -3.827 23.605 1.00 66.56 127 PRO A O 1
ATOM 1082 N N . ALA A 1 128 ? -14.719 -3.091 24.394 1.00 65.00 128 ALA A N 1
ATOM 1083 C CA . ALA A 1 128 ? -15.141 -1.695 24.523 1.00 65.00 128 ALA A CA 1
ATOM 1084 C C . ALA A 1 128 ? -15.556 -1.077 23.174 1.00 65.00 128 ALA A C 1
ATOM 1086 O O . ALA A 1 128 ? -16.291 -0.091 23.144 1.00 65.00 128 ALA A O 1
ATOM 1087 N N . ASP A 1 129 ? -15.094 -1.669 22.072 1.00 68.19 129 ASP A N 1
ATOM 1088 C CA . ASP A 1 129 ? -15.374 -1.252 20.710 1.00 68.19 129 ASP A CA 1
ATOM 1089 C C . ASP A 1 129 ? -15.790 -2.468 19.857 1.00 68.19 129 ASP A C 1
ATOM 1091 O O . ASP A 1 129 ? -14.939 -3.273 19.476 1.00 68.19 129 ASP A O 1
ATOM 1095 N N . PRO A 1 130 ? -17.093 -2.652 19.576 1.00 58.75 130 PRO A N 1
ATOM 1096 C CA . PRO A 1 130 ? -17.597 -3.829 18.869 1.00 58.75 130 PRO A CA 1
ATOM 1097 C C . PRO A 1 130 ? -17.238 -3.857 17.370 1.00 58.75 130 PRO A C 1
ATOM 1099 O O . PRO A 1 130 ? -17.633 -4.791 16.676 1.00 58.75 130 PRO A O 1
ATOM 1102 N N . GLY A 1 131 ? -16.533 -2.844 16.849 1.00 58.06 131 GLY A N 1
ATOM 1103 C CA . GLY A 1 131 ? -16.174 -2.736 15.433 1.00 58.06 131 GLY A CA 1
ATOM 1104 C C . GLY A 1 131 ? -14.711 -2.859 15.094 1.00 58.06 131 GLY A C 1
ATOM 1105 O O . GLY A 1 131 ? -14.365 -3.318 14.005 1.00 58.06 131 GLY A O 1
ATOM 1106 N N . HIS A 1 132 ? -13.864 -2.418 16.013 1.00 63.09 132 HIS A N 1
ATOM 1107 C CA . HIS A 1 132 ? -12.447 -2.275 15.765 1.00 63.09 132 HIS A CA 1
ATOM 1108 C C . HIS A 1 132 ? -11.660 -2.855 16.926 1.00 63.09 132 HIS A C 1
ATOM 1110 O O . HIS A 1 132 ? -11.806 -2.442 18.074 1.00 63.09 132 HIS A O 1
ATOM 1116 N N . ASN A 1 133 ? -10.739 -3.760 16.600 1.00 73.00 133 ASN A N 1
ATOM 1117 C CA . ASN A 1 133 ? -9.639 -4.051 17.500 1.00 73.00 133 ASN A CA 1
ATOM 1118 C C . ASN A 1 133 ? -8.850 -2.743 17.710 1.00 73.00 133 ASN A C 1
ATOM 1120 O O . ASN A 1 133 ? -8.253 -2.204 16.772 1.00 73.00 133 ASN A O 1
ATOM 1124 N N . GLN A 1 134 ? -8.887 -2.214 18.935 1.00 74.06 134 GLN A N 1
ATOM 1125 C CA . GLN A 1 134 ? -8.262 -0.941 19.295 1.00 74.06 134 GLN A CA 1
ATOM 1126 C C . GLN A 1 134 ? -6.749 -0.978 19.072 1.00 74.06 134 GLN A C 1
ATOM 1128 O O . GLN A 1 134 ? -6.185 -0.007 18.567 1.00 74.06 134 GLN A O 1
ATOM 1133 N N . LEU A 1 135 ? -6.110 -2.124 19.329 1.00 78.75 135 LEU A N 1
ATOM 1134 C CA . LEU A 1 135 ? -4.695 -2.336 19.039 1.00 78.75 135 LEU A CA 1
ATOM 1135 C C . LEU A 1 135 ? -4.412 -2.251 17.535 1.00 78.75 135 LEU A C 1
ATOM 1137 O O . LEU A 1 135 ? -3.422 -1.663 17.102 1.00 78.75 135 LEU A O 1
ATOM 1141 N N . ALA A 1 136 ? -5.318 -2.779 16.719 1.00 80.38 136 ALA A N 1
ATOM 1142 C CA . ALA A 1 136 ? -5.128 -2.828 15.282 1.00 80.38 136 ALA A CA 1
ATOM 1143 C C . ALA A 1 136 ? -5.158 -1.423 14.638 1.00 80.38 136 ALA A C 1
ATOM 1145 O O . ALA A 1 136 ? -4.482 -1.200 13.632 1.00 80.38 136 ALA A O 1
ATOM 1146 N N . ARG A 1 137 ? -5.807 -0.423 15.265 1.00 85.31 137 ARG A N 1
ATOM 1147 C CA . ARG A 1 137 ? -5.722 0.999 14.857 1.00 85.31 137 ARG A CA 1
ATOM 1148 C C . ARG A 1 137 ? -4.276 1.487 14.737 1.00 85.31 137 ARG A C 1
ATOM 1150 O O . ARG A 1 137 ? -3.959 2.210 13.793 1.00 85.31 137 ARG A O 1
ATOM 1157 N N . PHE A 1 138 ? -3.390 1.048 15.633 1.00 84.94 138 PHE A N 1
ATOM 1158 C CA . PHE A 1 138 ? -1.970 1.411 15.610 1.00 84.94 138 PHE A CA 1
ATOM 1159 C C . PHE A 1 138 ? -1.198 0.777 14.451 1.00 84.94 138 PHE A C 1
ATOM 1161 O O . PHE A 1 138 ? -0.139 1.283 14.095 1.00 84.94 138 PHE A O 1
ATOM 1168 N N . MET A 1 139 ? -1.724 -0.280 13.829 1.00 85.38 139 MET A N 1
ATOM 1169 C CA . MET A 1 139 ? -1.147 -0.871 12.621 1.00 85.38 139 MET A CA 1
ATOM 1170 C C . MET A 1 139 ? -1.728 -0.237 11.350 1.00 85.38 139 MET A C 1
ATOM 1172 O O . MET A 1 139 ? -0.981 0.108 10.434 1.00 85.38 139 MET A O 1
ATOM 1176 N N . TYR A 1 140 ? -3.051 -0.038 11.286 1.00 86.56 140 TYR A N 1
ATOM 1177 C CA . TYR A 1 140 ? -3.703 0.488 10.080 1.00 86.56 140 TYR A CA 1
ATOM 1178 C C . TYR A 1 140 ? -3.380 1.963 9.820 1.00 86.56 140 TYR A C 1
ATOM 1180 O O . TYR A 1 140 ? -3.251 2.350 8.659 1.00 86.56 140 TYR A O 1
ATOM 1188 N N . LEU A 1 141 ? -3.260 2.803 10.860 1.00 89.31 141 LEU A N 1
ATOM 1189 C CA . LEU A 1 141 ? -3.010 4.239 10.667 1.00 89.31 141 LEU A CA 1
ATOM 1190 C C . LEU A 1 141 ? -1.651 4.497 9.998 1.00 89.31 141 LEU A C 1
ATOM 1192 O O . LEU A 1 141 ? -1.627 5.200 8.985 1.00 89.31 141 LEU A O 1
ATOM 1196 N N . PRO A 1 142 ? -0.532 3.925 10.492 1.00 91.62 142 PRO A N 1
ATOM 1197 C CA . PRO A 1 142 ? 0.760 4.104 9.845 1.00 91.62 142 PRO A CA 1
ATOM 1198 C C . PRO A 1 142 ? 0.811 3.493 8.445 1.00 91.62 142 PRO A C 1
ATOM 1200 O O . PRO A 1 142 ? 1.390 4.090 7.535 1.00 91.62 142 PRO A O 1
ATOM 1203 N N . LEU A 1 143 ? 0.157 2.342 8.249 1.00 93.31 143 LEU A N 1
ATOM 1204 C CA . LEU A 1 143 ? 0.022 1.731 6.931 1.00 93.31 143 LEU A CA 1
ATOM 1205 C C . LEU A 1 143 ? -0.652 2.702 5.949 1.00 93.31 143 LEU A C 1
ATOM 1207 O O . LEU A 1 143 ? -0.107 2.990 4.888 1.00 93.31 143 LEU A O 1
ATOM 1211 N N . LEU A 1 144 ? -1.815 3.240 6.322 1.00 92.94 144 LEU A N 1
ATOM 1212 C CA . LEU A 1 144 ? -2.640 4.087 5.462 1.00 92.94 144 LEU A CA 1
ATOM 1213 C C . LEU A 1 144 ? -2.030 5.472 5.205 1.00 92.94 144 LEU A C 1
ATOM 1215 O O . LEU A 1 144 ? -2.176 5.994 4.103 1.00 92.94 144 LEU A O 1
ATOM 1219 N N . LEU A 1 145 ? -1.384 6.077 6.207 1.00 92.69 145 LEU A N 1
ATOM 1220 C CA . LEU A 1 145 ? -0.877 7.453 6.124 1.00 92.69 145 LEU A CA 1
ATOM 1221 C C . LEU A 1 145 ? 0.584 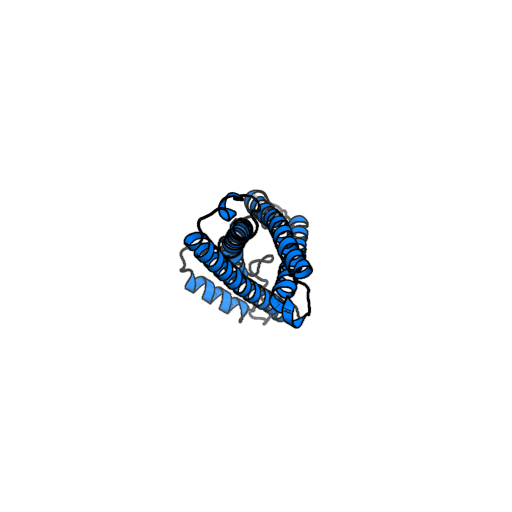7.558 5.680 1.00 92.69 145 LEU A C 1
ATOM 1223 O O . LEU A 1 145 ? 0.974 8.616 5.193 1.00 92.69 145 LEU A O 1
ATOM 1227 N N . PHE A 1 146 ? 1.384 6.498 5.824 1.00 95.00 146 PHE A N 1
ATOM 1228 C CA . PHE A 1 146 ? 2.808 6.536 5.478 1.00 95.00 146 PHE A CA 1
ATOM 1229 C C . PHE A 1 146 ? 3.200 5.444 4.491 1.00 95.00 146 PHE A C 1
ATOM 1231 O O . PHE A 1 146 ? 3.648 5.759 3.392 1.00 95.00 146 PHE A O 1
ATOM 1238 N N . VAL A 1 147 ? 3.008 4.169 4.840 1.00 97.19 147 VAL A N 1
ATOM 1239 C CA . VAL A 1 147 ? 3.537 3.055 4.032 1.00 97.19 147 VAL A CA 1
ATOM 1240 C C . VAL A 1 147 ? 2.903 3.022 2.642 1.00 97.19 147 VAL A C 1
ATOM 1242 O O . VAL A 1 147 ? 3.623 2.992 1.647 1.00 97.19 147 VAL A O 1
ATOM 1245 N N . ILE A 1 148 ? 1.570 3.082 2.555 1.00 97.12 148 ILE A N 1
ATOM 1246 C CA . ILE A 1 148 ? 0.854 3.056 1.275 1.00 97.12 148 ILE A CA 1
ATOM 1247 C C . ILE A 1 148 ? 1.149 4.303 0.422 1.00 97.12 148 ILE A C 1
ATOM 1249 O O . ILE A 1 148 ? 1.481 4.132 -0.751 1.00 97.12 148 ILE A O 1
ATOM 1253 N N . PRO A 1 149 ? 1.114 5.542 0.953 1.00 97.62 149 PRO A N 1
ATOM 1254 C CA . PRO A 1 149 ? 1.540 6.717 0.195 1.00 97.62 149 PRO A CA 1
ATOM 1255 C C . PRO A 1 149 ? 2.975 6.629 -0.330 1.00 97.62 149 PRO A C 1
ATOM 1257 O O . PRO A 1 149 ? 3.204 6.916 -1.502 1.00 97.62 149 PRO A O 1
ATOM 1260 N N . VAL A 1 150 ? 3.934 6.183 0.490 1.00 98.25 150 VAL A N 1
ATOM 1261 C CA . VAL A 1 150 ? 5.327 5.986 0.052 1.00 98.25 150 VAL A CA 1
ATOM 1262 C C . VAL A 1 150 ? 5.404 4.933 -1.051 1.00 98.25 150 VAL A C 1
ATOM 1264 O O . VAL A 1 150 ? 6.117 5.128 -2.034 1.00 98.25 150 VAL A O 1
ATOM 1267 N N . GLN A 1 151 ? 4.644 3.847 -0.939 1.00 98.19 151 GLN A N 1
ATOM 1268 C CA . GLN A 1 151 ? 4.559 2.802 -1.960 1.00 98.19 151 GLN A CA 1
ATOM 1269 C C . GLN A 1 151 ? 3.988 3.300 -3.285 1.00 98.19 151 GLN A C 1
ATOM 1271 O O . GLN A 1 151 ? 4.579 3.070 -4.339 1.00 98.19 151 GLN A O 1
ATOM 1276 N N . ILE A 1 152 ? 2.893 4.057 -3.232 1.00 98.31 152 ILE A N 1
ATOM 1277 C CA . ILE A 1 152 ? 2.277 4.685 -4.402 1.00 98.31 152 ILE A CA 1
ATOM 1278 C C . ILE A 1 152 ? 3.263 5.645 -5.071 1.00 98.31 152 ILE A C 1
ATOM 1280 O O . ILE A 1 152 ? 3.498 5.550 -6.274 1.00 98.31 152 ILE A O 1
ATOM 1284 N N . VAL A 1 153 ? 3.861 6.556 -4.299 1.00 98.19 153 VAL A N 1
ATOM 1285 C CA . VAL A 1 153 ? 4.770 7.575 -4.836 1.00 98.19 153 VAL A CA 1
ATOM 1286 C C . VAL A 1 153 ? 6.021 6.924 -5.418 1.00 98.19 153 VAL A C 1
ATOM 1288 O O . VAL A 1 153 ? 6.374 7.210 -6.559 1.00 98.19 153 VAL A O 1
ATOM 1291 N N . SER A 1 154 ? 6.666 6.014 -4.684 1.00 98.38 154 SER A N 1
ATOM 1292 C CA . SER A 1 154 ? 7.851 5.305 -5.181 1.00 98.38 154 SER A CA 1
ATOM 1293 C C . SER A 1 154 ? 7.549 4.500 -6.445 1.00 98.38 154 SER A C 1
ATOM 1295 O O . SER A 1 154 ? 8.303 4.609 -7.408 1.00 98.38 154 SER A O 1
ATOM 1297 N N . GLY A 1 155 ? 6.425 3.778 -6.496 1.00 98.06 155 GLY A N 1
ATOM 1298 C CA . GLY A 1 155 ? 6.028 2.982 -7.659 1.00 98.06 155 GLY A CA 1
ATOM 1299 C C . GLY A 1 155 ? 5.745 3.838 -8.895 1.00 98.06 155 GLY A C 1
ATOM 1300 O O . GLY A 1 155 ? 6.278 3.567 -9.970 1.00 98.06 155 GLY A O 1
ATOM 1301 N N . VAL A 1 156 ? 4.975 4.920 -8.734 1.00 98.25 156 VAL A N 1
ATOM 1302 C CA . VAL A 1 156 ? 4.633 5.854 -9.822 1.00 98.25 156 VAL A CA 1
ATOM 1303 C C . VAL A 1 156 ? 5.867 6.588 -10.349 1.00 98.25 156 VAL A C 1
ATOM 1305 O O . VAL A 1 156 ? 6.048 6.728 -11.563 1.00 98.25 156 VAL A O 1
ATOM 1308 N N . LEU A 1 157 ? 6.742 7.063 -9.459 1.00 97.81 157 LEU A N 1
ATOM 1309 C CA . LEU A 1 157 ? 7.988 7.706 -9.869 1.00 97.81 157 LEU A CA 1
ATOM 1310 C C . LEU A 1 157 ? 8.909 6.700 -10.563 1.00 97.81 157 LEU A C 1
ATOM 1312 O O . LEU A 1 157 ? 9.498 7.017 -11.596 1.00 97.81 157 LEU A O 1
ATOM 1316 N N . TRP A 1 158 ? 8.991 5.466 -10.059 1.00 97.75 158 TRP A N 1
ATOM 1317 C CA . TRP A 1 158 ? 9.840 4.437 -10.648 1.00 97.75 158 TRP A CA 1
ATOM 1318 C C . TRP A 1 158 ? 9.361 4.030 -12.042 1.00 97.75 158 TRP A C 1
ATOM 1320 O O . TRP A 1 158 ? 10.173 3.935 -12.967 1.00 97.75 158 TRP A O 1
ATOM 1330 N N . SER A 1 159 ? 8.047 3.871 -12.240 1.00 97.44 159 SER A N 1
ATOM 1331 C CA . SER A 1 159 ? 7.466 3.614 -13.562 1.00 97.44 159 SER A CA 1
ATOM 1332 C C . SER A 1 159 ? 7.687 4.779 -14.525 1.00 97.44 159 SER A C 1
ATOM 1334 O O . SER A 1 159 ? 7.946 4.561 -15.711 1.00 97.44 159 SER A O 1
ATOM 1336 N N . SER A 1 160 ? 7.628 6.013 -14.022 1.00 96.88 160 SER A N 1
ATOM 1337 C CA . SER A 1 160 ? 7.889 7.223 -14.807 1.00 96.88 160 SER A CA 1
ATOM 1338 C C . SER A 1 160 ? 9.343 7.269 -15.290 1.00 96.88 160 SER A C 1
ATOM 1340 O O . SER A 1 160 ? 9.585 7.420 -16.483 1.00 96.88 160 SER A O 1
ATOM 1342 N N . VAL A 1 161 ? 10.312 7.034 -14.400 1.00 96.25 161 VAL A N 1
ATOM 1343 C CA . VAL A 1 161 ? 11.750 7.015 -14.734 1.00 96.25 161 VAL A CA 1
ATOM 1344 C C . VAL A 1 161 ? 12.088 5.862 -15.684 1.00 96.25 161 VAL A C 1
ATOM 1346 O O . VAL A 1 161 ? 12.744 6.061 -16.703 1.00 96.25 161 VAL A O 1
ATOM 1349 N N . LYS A 1 162 ? 11.618 4.643 -15.388 1.00 94.81 162 LYS A N 1
ATOM 1350 C CA . LYS A 1 162 ? 11.986 3.442 -16.154 1.00 94.81 162 LYS A CA 1
ATOM 1351 C C . LYS A 1 162 ? 11.307 3.376 -17.522 1.00 94.81 162 LYS A C 1
ATOM 1353 O O . LYS A 1 162 ? 11.933 2.978 -18.502 1.00 94.81 162 LYS A O 1
ATOM 1358 N N . TRP A 1 163 ? 10.021 3.713 -17.588 1.00 95.56 163 TRP A N 1
ATOM 1359 C CA . TRP A 1 163 ? 9.192 3.459 -18.767 1.00 95.56 163 TRP A CA 1
ATOM 1360 C C . TRP A 1 163 ? 8.596 4.721 -19.396 1.00 95.56 163 TRP A C 1
ATOM 1362 O O . TRP A 1 163 ? 8.186 4.656 -20.555 1.00 95.56 163 TRP A O 1
ATOM 1372 N N . GLY A 1 164 ? 8.605 5.864 -18.704 1.00 96.25 164 GLY A N 1
ATOM 1373 C CA . GLY A 1 164 ? 7.968 7.099 -19.175 1.00 96.25 164 GLY A CA 1
ATOM 1374 C C . GLY A 1 164 ? 6.455 7.099 -18.971 1.00 96.25 164 GLY A C 1
ATOM 1375 O O . GLY A 1 164 ? 5.727 7.660 -19.782 1.00 96.25 164 GLY A O 1
ATOM 1376 N N . PHE A 1 165 ? 5.963 6.417 -17.936 1.00 96.19 165 PHE A N 1
ATOM 1377 C CA . PHE A 1 165 ? 4.540 6.414 -17.597 1.00 96.19 165 PHE A CA 1
ATOM 1378 C C . PHE A 1 165 ? 4.095 7.743 -16.955 1.00 96.19 165 PHE A C 1
ATOM 1380 O O . PHE A 1 165 ? 4.901 8.491 -16.406 1.00 96.19 165 PHE A O 1
ATOM 1387 N N . TRP A 1 166 ? 2.794 8.036 -17.026 1.00 94.62 166 TRP A N 1
ATOM 1388 C CA . TRP A 1 166 ? 2.162 9.184 -16.359 1.00 94.62 166 TRP A CA 1
ATOM 1389 C C . TRP A 1 166 ? 2.298 9.067 -14.819 1.00 94.62 166 TRP A C 1
ATOM 1391 O O . TRP A 1 166 ? 2.233 7.953 -14.300 1.00 94.62 166 TRP A O 1
ATOM 1401 N N . PRO A 1 167 ? 2.467 10.155 -14.041 1.00 95.31 167 PRO A N 1
ATOM 1402 C CA . PRO A 1 167 ? 2.291 11.557 -14.396 1.00 95.31 167 PRO A CA 1
ATOM 1403 C C . PRO A 1 167 ? 3.525 12.310 -14.870 1.00 95.31 167 PRO A C 1
ATOM 1405 O O . PRO A 1 167 ? 3.390 13.445 -15.313 1.00 95.31 167 PRO A O 1
ATOM 1408 N N . LEU A 1 168 ? 4.713 11.709 -14.817 1.00 95.50 168 LEU A N 1
ATOM 1409 C CA . LEU A 1 168 ? 5.960 12.428 -15.080 1.00 95.50 168 LEU A CA 1
ATOM 1410 C C . LEU A 1 168 ? 6.787 11.732 -16.175 1.00 95.50 168 LEU A C 1
ATOM 1412 O O . LEU A 1 168 ? 7.919 11.318 -15.920 1.00 95.50 168 LEU A O 1
ATOM 1416 N N . PRO A 1 169 ? 6.269 11.604 -17.413 1.00 95.62 169 PRO A N 1
ATOM 1417 C CA . PRO A 1 169 ? 6.948 10.866 -18.483 1.00 95.62 169 PRO A CA 1
ATOM 1418 C C . PRO A 1 169 ? 8.332 11.441 -18.831 1.00 95.62 169 PRO A C 1
ATOM 1420 O O . PRO A 1 169 ? 9.215 10.706 -19.271 1.00 95.62 169 PRO A O 1
ATOM 1423 N N . PHE A 1 170 ? 8.545 12.738 -18.578 1.00 93.81 170 PHE A N 1
ATOM 1424 C CA . PHE A 1 170 ? 9.827 13.420 -18.771 1.00 93.81 170 PHE A CA 1
ATOM 1425 C C . PHE A 1 170 ? 10.942 12.900 -17.848 1.00 93.81 170 PHE A C 1
ATOM 1427 O O . PHE A 1 170 ? 12.115 13.090 -18.148 1.00 93.81 170 PHE A O 1
ATOM 1434 N N . LEU A 1 171 ? 10.629 12.200 -16.749 1.00 92.94 171 LEU A N 1
ATOM 1435 C CA . LEU A 1 171 ? 11.665 11.616 -15.886 1.00 92.94 171 LEU A CA 1
ATOM 1436 C C . LEU A 1 171 ? 12.494 10.542 -16.601 1.00 92.94 171 LEU A C 1
ATOM 1438 O O . LEU A 1 171 ? 13.627 10.271 -16.210 1.00 92.94 171 LEU A O 1
ATOM 1442 N N . LYS A 1 172 ? 11.963 9.953 -17.676 1.00 93.56 172 LYS A N 1
ATOM 1443 C CA . LYS A 1 172 ? 12.706 9.013 -18.517 1.00 93.56 172 LYS A CA 1
ATOM 1444 C C . LYS A 1 172 ? 13.866 9.679 -19.263 1.00 93.56 172 LYS A C 1
ATOM 1446 O O . LYS A 1 172 ? 14.840 9.003 -19.577 1.00 93.56 172 LYS A O 1
ATOM 1451 N N . THR A 1 173 ? 13.774 10.980 -19.546 1.00 93.38 173 THR A N 1
ATOM 1452 C CA . THR A 1 173 ? 14.761 11.727 -20.346 1.00 93.38 173 THR A CA 1
ATOM 1453 C C . THR A 1 173 ? 15.829 12.416 -19.494 1.00 93.38 173 THR A C 1
ATOM 1455 O O . THR A 1 173 ? 16.559 13.264 -20.001 1.00 93.38 173 THR A O 1
ATOM 1458 N N . LEU A 1 174 ? 15.908 12.106 -18.195 1.00 91.62 174 LEU A N 1
ATOM 1459 C CA . LEU A 1 174 ? 16.964 12.617 -17.319 1.00 91.62 174 LEU A CA 1
ATOM 1460 C C . LEU A 1 174 ? 18.346 12.098 -17.749 1.00 91.62 174 LEU A C 1
ATOM 1462 O O . LEU A 1 174 ? 18.462 10.979 -18.240 1.00 91.62 174 LEU A O 1
ATOM 1466 N N . HIS A 1 175 ? 19.389 12.898 -17.505 1.00 91.25 175 HIS A N 1
ATOM 1467 C CA . HIS A 1 175 ? 20.785 12.529 -17.771 1.00 91.25 175 HIS A CA 1
ATOM 1468 C C . HIS A 1 175 ? 21.226 11.278 -16.987 1.00 91.25 175 HIS A C 1
ATOM 1470 O O . HIS A 1 175 ? 20.812 11.081 -15.841 1.00 91.25 175 HIS A O 1
ATOM 1476 N N . ASP A 1 176 ? 22.128 10.485 -17.576 1.00 86.31 176 ASP A N 1
ATOM 1477 C CA . ASP A 1 176 ? 22.462 9.121 -17.131 1.00 86.31 176 ASP A CA 1
ATOM 1478 C C . ASP A 1 176 ? 22.837 8.966 -15.641 1.00 86.31 176 ASP A C 1
ATOM 1480 O O . ASP A 1 176 ? 22.269 8.082 -14.989 1.00 86.31 176 ASP A O 1
ATOM 1484 N N . PRO A 1 177 ? 23.707 9.804 -15.031 1.00 89.12 177 PRO A N 1
ATOM 1485 C CA . PRO A 1 177 ? 24.075 9.626 -13.620 1.00 89.12 177 PRO A CA 1
ATOM 1486 C C . PRO A 1 177 ? 22.894 9.844 -12.665 1.00 89.12 177 PRO A C 1
ATOM 1488 O O . PRO A 1 177 ? 22.727 9.134 -11.669 1.00 89.12 177 PRO A O 1
ATOM 1491 N N . LEU A 1 178 ? 22.041 10.817 -12.994 1.00 89.44 178 LEU A N 1
ATOM 1492 C CA . LEU A 1 178 ? 20.845 11.133 -12.224 1.00 89.44 178 LEU A CA 1
ATOM 1493 C C . LEU A 1 178 ? 19.764 10.067 -12.439 1.00 89.44 178 LEU A C 1
ATOM 1495 O O . LEU A 1 178 ? 19.133 9.631 -11.477 1.00 89.44 178 LEU A O 1
ATOM 1499 N N . HIS A 1 179 ? 19.593 9.604 -13.681 1.00 90.94 179 HIS A N 1
ATOM 1500 C CA . HIS A 1 179 ? 18.647 8.548 -14.029 1.00 90.94 179 HIS A CA 1
ATOM 1501 C C . HIS A 1 179 ? 18.929 7.272 -13.229 1.00 90.94 179 HIS A C 1
ATOM 1503 O O . HIS A 1 179 ? 18.014 6.728 -12.606 1.00 90.94 179 HIS A O 1
ATOM 1509 N N . HIS A 1 180 ? 20.182 6.800 -13.220 1.00 91.06 180 HIS A N 1
ATOM 1510 C CA . HIS A 1 180 ? 20.560 5.578 -12.508 1.00 91.06 180 HIS A CA 1
ATOM 1511 C C . HIS A 1 180 ? 20.281 5.694 -11.005 1.00 91.06 180 HIS A C 1
ATOM 1513 O O . HIS A 1 180 ? 19.585 4.853 -10.436 1.00 91.06 180 HIS A O 1
ATOM 1519 N N . THR A 1 181 ? 20.750 6.780 -10.386 1.00 94.06 181 THR A N 1
ATOM 1520 C CA . THR A 1 181 ? 20.631 7.013 -8.938 1.00 94.06 181 THR A CA 1
ATOM 1521 C C . THR A 1 181 ? 19.173 7.085 -8.482 1.00 94.06 181 THR A C 1
ATOM 1523 O O . THR A 1 181 ? 18.788 6.442 -7.504 1.00 94.06 181 THR A O 1
ATOM 1526 N N . ILE A 1 182 ? 18.330 7.831 -9.207 1.00 94.06 182 ILE A N 1
ATOM 1527 C CA . ILE A 1 182 ? 16.899 7.944 -8.898 1.00 94.06 182 ILE A CA 1
ATOM 1528 C C . ILE A 1 182 ? 16.215 6.586 -9.064 1.00 94.06 182 ILE A C 1
ATOM 1530 O O . ILE A 1 182 ? 15.471 6.159 -8.183 1.00 94.06 182 ILE A O 1
ATOM 1534 N N . LYS A 1 183 ? 16.465 5.893 -10.180 1.00 94.81 183 LYS A N 1
ATOM 1535 C CA . LYS A 1 183 ? 15.853 4.593 -10.467 1.00 94.81 183 LYS A CA 1
ATOM 1536 C C . LYS A 1 183 ? 16.176 3.561 -9.387 1.00 94.81 183 LYS A C 1
ATOM 1538 O O . LYS A 1 183 ? 15.275 2.839 -8.968 1.00 94.81 183 LYS A O 1
ATOM 1543 N N . GLU A 1 184 ? 17.430 3.491 -8.949 1.00 95.44 184 GLU A N 1
ATOM 1544 C CA . GLU A 1 184 ? 17.876 2.570 -7.901 1.00 95.44 184 GLU A CA 1
ATOM 1545 C C . GLU A 1 184 ? 17.264 2.924 -6.541 1.00 95.44 184 GLU A C 1
ATOM 1547 O O . GLU A 1 184 ? 16.667 2.070 -5.888 1.00 95.44 184 GLU A O 1
ATOM 1552 N N . THR A 1 185 ? 17.305 4.202 -6.157 1.00 97.00 185 THR A N 1
ATOM 1553 C CA . THR A 1 185 ? 16.719 4.687 -4.898 1.00 97.00 185 THR A CA 1
ATOM 1554 C C . THR A 1 185 ? 15.224 4.376 -4.819 1.00 97.00 185 THR A C 1
ATOM 1556 O O . THR A 1 185 ? 14.752 3.826 -3.825 1.00 97.00 185 THR A O 1
ATOM 1559 N N . LEU A 1 186 ? 14.471 4.683 -5.881 1.00 97.75 186 LEU A N 1
ATOM 1560 C CA . LEU A 1 186 ? 13.035 4.410 -5.941 1.00 97.75 186 LEU A CA 1
ATOM 1561 C C . LEU A 1 186 ? 12.744 2.909 -5.887 1.00 97.75 186 LEU A C 1
ATOM 1563 O O . LEU A 1 186 ? 11.853 2.504 -5.145 1.00 97.75 186 LEU A O 1
ATOM 1567 N N . SER A 1 1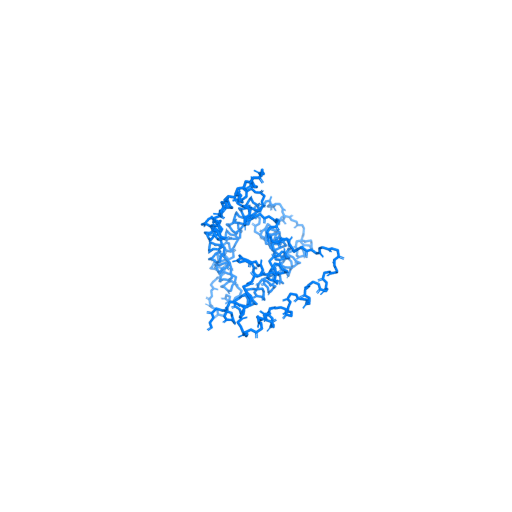87 ? 13.515 2.094 -6.615 1.00 96.31 187 SER A N 1
ATOM 1568 C CA . SER A 1 187 ? 13.400 0.632 -6.576 1.00 96.31 187 SER A CA 1
ATOM 1569 C C . SER A 1 187 ? 13.620 0.089 -5.164 1.00 96.31 187 SER A C 1
ATOM 1571 O O . SER A 1 187 ? 12.849 -0.749 -4.710 1.00 96.31 187 SER A O 1
ATOM 1573 N N . ASN A 1 188 ? 14.630 0.585 -4.444 1.00 97.38 188 ASN A N 1
ATOM 1574 C CA . ASN A 1 188 ? 14.950 0.129 -3.090 1.00 97.38 188 ASN A CA 1
ATOM 1575 C C . ASN A 1 188 ? 13.881 0.540 -2.072 1.00 97.38 188 ASN A C 1
ATOM 1577 O O . ASN A 1 188 ? 13.466 -0.279 -1.254 1.00 97.38 188 ASN A O 1
ATOM 1581 N N . ILE A 1 189 ? 13.382 1.779 -2.145 1.00 98.25 189 ILE A N 1
ATOM 1582 C CA . ILE A 1 189 ? 12.272 2.245 -1.298 1.00 98.25 189 ILE A CA 1
ATOM 1583 C C . ILE A 1 189 ? 11.007 1.418 -1.571 1.00 98.25 189 ILE A C 1
ATOM 158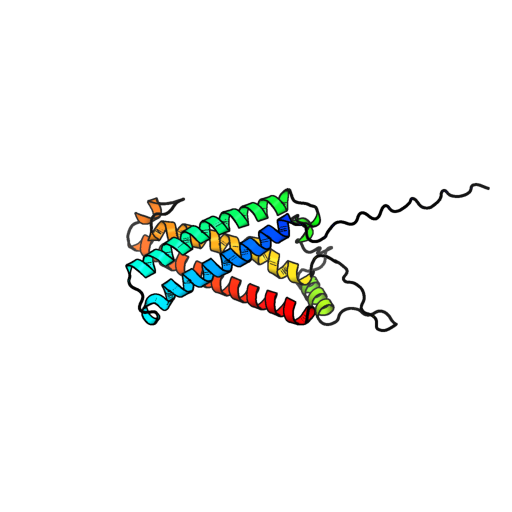5 O O . ILE A 1 189 ? 10.320 0.999 -0.635 1.00 98.25 189 ILE A O 1
ATOM 1589 N N . HIS A 1 190 ? 10.712 1.157 -2.847 1.00 98.06 190 HIS A N 1
ATOM 1590 C CA . HIS A 1 190 ? 9.554 0.372 -3.258 1.00 98.06 190 HIS A CA 1
ATOM 1591 C C . HIS A 1 190 ? 9.680 -1.100 -2.829 1.00 98.06 190 HIS A C 1
ATOM 1593 O O . HIS A 1 190 ? 8.737 -1.677 -2.297 1.00 98.06 190 HIS A O 1
ATOM 1599 N N . ALA A 1 191 ? 10.859 -1.707 -2.947 1.00 96.31 191 ALA A N 1
ATOM 1600 C CA . ALA A 1 191 ? 11.096 -3.054 -2.434 1.00 96.31 191 ALA A CA 1
ATOM 1601 C C . ALA A 1 191 ? 10.970 -3.104 -0.901 1.00 96.31 191 ALA A C 1
ATOM 1603 O O . ALA A 1 191 ? 10.280 -3.965 -0.359 1.00 96.31 191 ALA A O 1
ATOM 1604 N N . PHE A 1 192 ? 11.565 -2.144 -0.185 1.00 97.19 192 PHE A N 1
ATOM 1605 C CA . PHE A 1 192 ? 11.482 -2.075 1.275 1.00 97.19 192 PHE A CA 1
ATOM 1606 C C . PHE A 1 192 ? 10.034 -1.993 1.770 1.00 97.19 192 PHE A C 1
ATOM 1608 O O . PHE A 1 192 ? 9.629 -2.763 2.640 1.00 97.19 192 PHE A O 1
ATOM 1615 N N . GLY A 1 193 ? 9.223 -1.094 1.204 1.00 97.06 193 GLY A N 1
ATOM 1616 C CA . GLY A 1 193 ? 7.840 -0.972 1.656 1.00 97.06 193 GLY A CA 1
ATOM 1617 C C . GLY A 1 193 ? 6.970 -2.188 1.299 1.00 97.06 193 GLY A C 1
ATOM 1618 O O . GLY A 1 193 ? 6.019 -2.448 2.030 1.00 97.06 193 GLY A O 1
ATOM 1619 N N . MET A 1 194 ? 7.312 -2.981 0.272 1.00 95.81 194 MET A N 1
ATOM 1620 C CA . MET A 1 194 ? 6.655 -4.272 0.024 1.00 95.81 194 MET A CA 1
ATOM 1621 C C . MET A 1 194 ? 6.863 -5.213 1.216 1.00 95.81 194 MET A C 1
ATOM 1623 O O . MET A 1 194 ? 5.893 -5.777 1.716 1.00 95.81 194 MET A O 1
ATOM 1627 N N . TYR A 1 195 ? 8.091 -5.337 1.730 1.00 95.62 195 TYR A N 1
ATOM 1628 C CA . TYR A 1 195 ? 8.362 -6.164 2.912 1.00 95.62 195 TYR A CA 1
ATOM 1629 C C . TYR A 1 195 ? 7.630 -5.662 4.160 1.00 95.62 195 TYR A C 1
ATOM 1631 O O . TYR A 1 195 ? 7.108 -6.467 4.931 1.00 95.62 195 TYR A O 1
ATOM 1639 N N . VAL A 1 196 ? 7.518 -4.341 4.338 1.00 96.56 196 VAL A N 1
ATOM 1640 C CA . VAL A 1 196 ? 6.711 -3.755 5.422 1.00 96.56 196 VAL A CA 1
ATOM 1641 C C . VAL A 1 196 ? 5.230 -4.129 5.275 1.00 96.56 196 VAL A C 1
ATOM 1643 O O . VAL A 1 196 ? 4.599 -4.511 6.261 1.00 96.56 196 VAL A O 1
ATOM 1646 N N . ILE A 1 197 ? 4.675 -4.070 4.059 1.00 95.88 197 ILE A N 1
ATOM 1647 C CA . ILE A 1 197 ? 3.292 -4.489 3.779 1.00 95.88 197 ILE A CA 1
ATOM 1648 C C . ILE A 1 197 ? 3.107 -5.985 4.044 1.00 95.88 197 ILE A C 1
ATOM 1650 O O . ILE A 1 197 ? 2.123 -6.362 4.674 1.00 95.88 197 ILE A O 1
ATOM 1654 N N . LEU A 1 198 ? 4.040 -6.839 3.617 1.00 94.56 198 LEU A N 1
ATOM 1655 C CA . LEU A 1 198 ? 3.977 -8.279 3.878 1.00 94.56 198 LEU A CA 1
ATOM 1656 C C . LEU A 1 198 ? 4.007 -8.584 5.378 1.00 94.56 198 LEU A C 1
ATOM 1658 O O . LEU A 1 198 ? 3.200 -9.380 5.851 1.00 94.56 198 LEU A O 1
ATOM 1662 N N . GLY A 1 199 ? 4.874 -7.910 6.140 1.00 94.44 199 GLY A N 1
ATOM 1663 C CA . GLY A 1 199 ? 4.904 -8.022 7.599 1.00 94.44 199 GLY A CA 1
ATOM 1664 C C . GLY A 1 199 ? 3.584 -7.588 8.241 1.00 94.44 199 GLY A C 1
ATOM 1665 O O . GLY A 1 199 ? 3.073 -8.268 9.131 1.00 94.44 199 GLY A O 1
ATOM 1666 N N . PHE A 1 200 ? 2.984 -6.502 7.745 1.00 93.12 200 PHE A N 1
ATOM 1667 C CA . PHE A 1 200 ? 1.652 -6.076 8.169 1.00 93.12 200 PHE A CA 1
ATOM 1668 C C . PHE A 1 200 ? 0.581 -7.134 7.853 1.00 93.12 200 PHE A C 1
ATOM 1670 O O . PHE A 1 200 ? -0.212 -7.457 8.734 1.00 93.12 200 PHE A O 1
ATOM 1677 N N . ILE A 1 201 ? 0.556 -7.690 6.634 1.00 92.94 201 ILE A N 1
ATO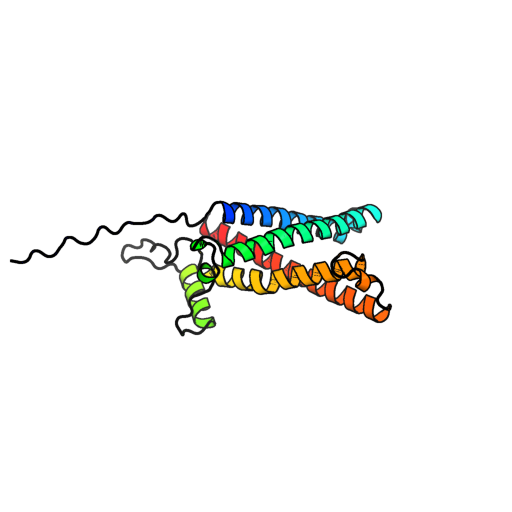M 1678 C CA . ILE A 1 201 ? -0.415 -8.719 6.224 1.00 92.94 201 ILE A CA 1
ATOM 1679 C C . ILE A 1 201 ? -0.260 -9.965 7.095 1.00 92.94 201 ILE A C 1
ATOM 1681 O O . ILE A 1 201 ? -1.253 -10.471 7.607 1.00 92.94 201 ILE A O 1
ATOM 1685 N N . ALA A 1 202 ? 0.972 -10.429 7.316 1.00 92.62 202 ALA A N 1
ATOM 1686 C CA . ALA A 1 202 ? 1.248 -11.575 8.173 1.00 92.62 202 ALA A CA 1
ATOM 1687 C C . ALA A 1 202 ? 0.754 -11.339 9.609 1.00 92.62 202 ALA A C 1
ATOM 1689 O O . ALA A 1 202 ? 0.053 -12.183 10.160 1.00 92.62 202 ALA A O 1
ATOM 1690 N N . GLY A 1 203 ? 1.049 -10.170 10.190 1.00 89.06 203 GLY A N 1
ATOM 1691 C CA . GLY A 1 203 ? 0.557 -9.797 11.519 1.00 89.06 203 GLY A CA 1
ATOM 1692 C C . GLY A 1 203 ? -0.970 -9.689 11.583 1.00 89.06 203 GLY A C 1
ATOM 1693 O O . GLY A 1 203 ? -1.582 -10.146 12.545 1.00 89.06 203 GLY A O 1
ATOM 1694 N N . HIS A 1 204 ? -1.597 -9.138 10.542 1.00 88.06 204 HIS A N 1
ATOM 1695 C CA . HIS A 1 204 ? -3.050 -9.035 10.430 1.00 88.06 204 HIS A CA 1
ATOM 1696 C C . HIS A 1 204 ? -3.721 -10.416 10.360 1.00 88.06 204 HIS A C 1
ATOM 1698 O O . HIS A 1 204 ? -4.653 -10.675 11.118 1.00 88.06 204 HIS A O 1
ATOM 1704 N N . LEU A 1 205 ? -3.217 -11.319 9.513 1.00 89.50 205 LEU A N 1
ATOM 1705 C CA . LEU A 1 205 ? -3.728 -12.687 9.384 1.00 89.50 205 LEU A CA 1
ATOM 1706 C C . LEU A 1 205 ? -3.502 -13.508 10.658 1.00 89.50 205 LEU A C 1
ATOM 1708 O O . LEU A 1 205 ? -4.411 -14.208 11.093 1.00 89.50 205 LEU A O 1
ATOM 1712 N N . ALA A 1 206 ? -2.329 -13.392 11.287 1.00 87.06 206 ALA A N 1
ATOM 1713 C CA . ALA A 1 206 ? -2.055 -14.046 12.565 1.00 87.06 206 ALA A CA 1
ATOM 1714 C C . ALA A 1 206 ? -3.037 -13.583 13.652 1.00 87.06 206 ALA A C 1
ATOM 1716 O O . ALA A 1 206 ? -3.559 -14.408 14.396 1.00 87.06 206 ALA A O 1
ATOM 1717 N N . GLY A 1 207 ? -3.341 -12.282 13.703 1.00 80.19 207 GLY A N 1
ATOM 1718 C CA . GLY A 1 207 ? -4.349 -11.736 14.611 1.00 80.19 207 GLY A CA 1
ATOM 1719 C C . GLY A 1 207 ? -5.747 -12.315 14.379 1.00 80.19 207 GLY A C 1
ATOM 1720 O O . GLY A 1 207 ? -6.446 -12.591 15.345 1.00 80.19 207 GLY A O 1
ATOM 1721 N N . ILE A 1 208 ? -6.148 -12.547 13.125 1.00 81.69 208 ILE A N 1
ATOM 1722 C CA . ILE A 1 208 ? -7.428 -13.204 12.812 1.00 81.69 208 ILE A CA 1
ATOM 1723 C C . ILE A 1 208 ? -7.417 -14.652 13.314 1.00 81.69 208 ILE A C 1
ATOM 1725 O O . ILE A 1 208 ? -8.299 -15.047 14.069 1.00 81.69 208 ILE A O 1
ATOM 1729 N N . VAL A 1 209 ? -6.393 -15.431 12.953 1.00 83.12 209 VAL A N 1
ATOM 1730 C CA . VAL A 1 209 ? -6.308 -16.857 13.311 1.00 83.12 209 VAL A CA 1
ATOM 1731 C C . VAL A 1 209 ? -6.293 -17.068 14.825 1.00 83.12 209 VAL A C 1
ATOM 1733 O O . VAL A 1 209 ? -6.946 -17.979 15.307 1.00 83.12 209 VAL A O 1
ATOM 1736 N N . LEU A 1 210 ? -5.588 -16.227 15.584 1.00 78.81 210 LEU A N 1
ATOM 1737 C CA . LEU A 1 210 ? -5.491 -16.365 17.043 1.00 78.81 210 LEU A CA 1
ATOM 1738 C C . LEU A 1 210 ? -6.784 -16.017 17.799 1.00 78.81 210 LEU A C 1
ATOM 1740 O O . LEU A 1 210 ? -6.895 -16.359 18.975 1.00 78.81 210 LEU A O 1
ATOM 1744 N N . HIS A 1 211 ? -7.717 -15.294 17.175 1.00 68.38 211 HIS A N 1
ATOM 1745 C CA . HIS A 1 211 ? -8.900 -14.757 17.856 1.00 68.38 211 HIS A CA 1
ATOM 1746 C C . HIS A 1 211 ? -10.239 -15.226 17.272 1.00 68.38 211 HIS A C 1
ATOM 1748 O O . HIS A 1 211 ? -11.257 -15.080 17.948 1.00 68.38 211 HIS A O 1
ATOM 1754 N N . GLU A 1 212 ? -10.258 -15.771 16.054 1.00 67.00 212 GLU A N 1
ATOM 1755 C CA . GLU A 1 212 ? -11.472 -16.282 15.403 1.00 67.00 212 GLU A CA 1
ATOM 1756 C C . GLU A 1 212 ? -11.519 -17.816 15.276 1.00 67.00 212 GLU A C 1
ATOM 1758 O O . GLU A 1 212 ? -12.596 -18.352 15.008 1.00 67.00 212 GLU A O 1
ATOM 1763 N N . VAL A 1 213 ? -10.394 -18.516 15.481 1.00 52.31 213 VAL A N 1
ATOM 1764 C CA . VAL A 1 213 ? -10.288 -19.992 15.474 1.00 52.31 213 VAL A CA 1
ATOM 1765 C C . VAL A 1 213 ? -10.095 -20.507 16.895 1.00 52.31 213 VAL A C 1
ATOM 1767 O O . VAL A 1 213 ? -10.764 -21.506 17.241 1.00 52.31 213 VAL A O 1
#

Sequence (213 aa):
MIVPPPPAERRVRYLPVWEIRLRLWHWSNLVIVLLLFESYLLFDWHKELGLSRSTTALFQKAHIYLGYAFILLFLWRFYLLLKGSPTSRLREITPELKGRSLLKTIREEIHHHLFPPKRPDGTLLPPADPGHNQLARFMYLPLLLFVIPVQIVSGVLWSSVKWGFWPLPFLKTLHDPLHHTIKETLSNIHAFGMYVILGFIAGHLAGIVLHEV

Secondary structure (DSSP, 8-state):
--PPPPPP--------SS-HHHHHHHHHHHHHHHHHHHHHHHHHSTTTTT--HHHHHHHHHHHHHHHHHHHHHHHHHHHHHHHS-GGGSHHHHS---TT--HHHHHHHHHHHHHS--B-TTSPBPPPS-SS--HHHHHHHHHIIIIIHHHHHHHHHHHHHHHH--TT-GGGGGS-HHHHHHHHHHHHHHHHHHHHHHHHHHHHHHHHHHHHH-